Protein AF-A0A0N4W701-F1 (afdb_monomer_lite)

Foldseek 3Di:
DVVVVVVVVVVVVVCVVVVLLVVLVVVLVVLVVVLVVLVVVPDDDPPVSVVVNLVSLVVNLVSCLVNVVLLSSLVSCLVSLDPCSLVSCVVPVPVVSCLLVLVSVCVSPLVSSLVVCVVCCVSQPLVSVCVNCVVPLVSNLVSCVVCVVVVHDLVCLLVNLLSCLVPNVPVNVVSLVPDDSYDLVSSLVSCVVVVVLVSNLSSCVVVVVNLVNLVSCCVPPVCVVVSVVSCVVVVDVVSVVSNLVSVLVPLAVLLVVLQVCLPPNDVCVNVVPRDPPDDRPCVVVSVVNSVVSVVVVVVVVVVVVVVVVVVVVVVVVVVVVVVVVDDPPQPQPPPPRDTPDPPDDD

Organism: Haemonchus placei (NCBI:txid6290)

Structure (mmCIF, N/CA/C/O backbone):
data_AF-A0A0N4W701-F1
#
_entry.id   AF-A0A0N4W701-F1
#
loop_
_atom_site.group_PDB
_atom_site.id
_atom_site.type_symbol
_atom_site.label_atom_id
_atom_site.label_alt_id
_atom_site.label_comp_id
_atom_site.label_asym_id
_atom_site.label_entity_id
_atom_site.label_seq_id
_atom_site.pdbx_PDB_ins_code
_atom_site.Cartn_x
_atom_site.Cartn_y
_atom_site.Cartn_z
_atom_site.occupancy
_atom_site.B_iso_or_equiv
_atom_site.auth_seq_id
_atom_site.auth_comp_id
_atom_site.auth_asym_id
_atom_site.auth_atom_id
_atom_site.pdbx_PDB_model_num
ATOM 1 N N . LEU A 1 1 ? 8.715 -5.138 72.854 1.00 41.31 1 LEU A N 1
ATOM 2 C CA . LEU A 1 1 ? 8.270 -3.801 72.381 1.00 41.31 1 LEU A CA 1
ATOM 3 C C . LEU A 1 1 ? 7.947 -3.720 70.878 1.00 41.31 1 LEU A C 1
ATOM 5 O O . LEU A 1 1 ? 7.233 -2.803 70.500 1.00 41.31 1 LEU A O 1
ATOM 9 N N . LEU A 1 2 ? 8.367 -4.674 70.030 1.00 32.41 2 LEU A N 1
ATOM 10 C CA . LEU A 1 2 ? 8.010 -4.694 68.595 1.00 32.41 2 LEU A CA 1
ATOM 11 C C . LEU A 1 2 ? 6.731 -5.490 68.252 1.00 32.41 2 LEU A C 1
ATOM 13 O O . LEU A 1 2 ? 6.060 -5.150 67.288 1.00 32.41 2 LEU A O 1
ATOM 17 N N . VAL A 1 3 ? 6.318 -6.466 69.070 1.00 31.95 3 VAL A N 1
ATOM 18 C CA . VAL A 1 3 ? 5.113 -7.288 68.801 1.00 31.95 3 VAL A CA 1
ATOM 19 C C . VAL A 1 3 ? 3.802 -6.558 69.150 1.00 31.95 3 VAL A C 1
ATOM 21 O O . VAL A 1 3 ? 2.799 -6.715 68.463 1.00 31.95 3 VAL A O 1
ATOM 24 N N . ALA A 1 4 ? 3.816 -5.669 70.148 1.00 35.44 4 ALA A N 1
ATOM 25 C CA . ALA A 1 4 ? 2.628 -4.917 70.571 1.00 35.44 4 ALA A CA 1
ATOM 26 C C . ALA A 1 4 ? 2.272 -3.732 69.652 1.00 35.44 4 ALA A C 1
ATOM 28 O O . ALA A 1 4 ? 1.148 -3.247 69.695 1.00 35.44 4 ALA A O 1
ATOM 29 N N . ARG A 1 5 ? 3.202 -3.263 68.805 1.00 35.00 5 ARG A N 1
ATOM 30 C CA . ARG A 1 5 ? 2.902 -2.212 67.819 1.00 35.00 5 ARG A CA 1
ATOM 31 C C . ARG A 1 5 ? 2.242 -2.767 66.562 1.00 35.00 5 ARG A C 1
ATOM 33 O O . ARG A 1 5 ? 1.443 -2.060 65.969 1.00 35.00 5 ARG A O 1
ATOM 40 N N . VAL A 1 6 ? 2.504 -4.020 66.183 1.00 40.28 6 VAL A N 1
ATOM 41 C CA . VAL A 1 6 ? 1.904 -4.620 64.979 1.00 40.28 6 VAL A CA 1
ATOM 42 C C . VAL A 1 6 ? 0.401 -4.870 65.181 1.00 40.28 6 VAL A C 1
ATOM 44 O O . VAL A 1 6 ? -0.384 -4.526 64.307 1.00 40.28 6 VAL A O 1
ATOM 47 N N . GLY A 1 7 ? -0.042 -5.329 66.357 1.00 37.22 7 GLY A N 1
ATOM 48 C CA . GLY A 1 7 ? -1.470 -5.578 66.631 1.00 37.22 7 GLY A CA 1
ATOM 49 C C . GLY A 1 7 ? -2.377 -4.337 66.547 1.00 37.22 7 GLY A C 1
ATOM 50 O O . GLY A 1 7 ? -3.502 -4.424 66.058 1.00 37.22 7 GLY A O 1
ATOM 51 N N . SER A 1 8 ? -1.884 -3.161 66.946 1.00 41.38 8 SER A N 1
ATOM 52 C CA . SER A 1 8 ? -2.662 -1.911 66.927 1.00 41.38 8 SER A CA 1
ATOM 53 C C . SER A 1 8 ? -2.868 -1.357 65.514 1.00 41.38 8 SER A C 1
ATOM 55 O O . SER A 1 8 ? -3.930 -0.811 65.217 1.00 41.38 8 SER A O 1
ATOM 57 N N . TYR A 1 9 ? -1.887 -1.533 64.621 1.00 42.16 9 TYR A N 1
ATOM 58 C CA . TYR A 1 9 ? -2.035 -1.159 63.211 1.00 42.16 9 TYR A CA 1
ATOM 59 C C . TYR A 1 9 ? -2.996 -2.095 62.475 1.00 42.16 9 TYR A C 1
ATOM 61 O O . TYR A 1 9 ? -3.790 -1.624 61.668 1.00 42.16 9 TYR A O 1
ATOM 69 N N . TRP A 1 10 ? -2.990 -3.391 62.798 1.00 39.38 10 TRP A N 1
ATOM 70 C CA . TRP A 1 10 ? -3.919 -4.355 62.203 1.00 39.38 10 TRP A CA 1
ATOM 71 C C . TRP A 1 10 ? -5.364 -4.126 62.656 1.00 39.38 10 TRP A C 1
ATOM 73 O O . TRP A 1 10 ? -6.263 -4.201 61.827 1.00 39.38 10 TRP A O 1
ATOM 83 N N . CYS A 1 11 ? -5.592 -3.762 63.922 1.00 40.59 11 CYS A N 1
ATOM 84 C CA . CYS A 1 11 ? -6.931 -3.445 64.431 1.00 40.59 11 CYS A CA 1
ATOM 85 C C . CYS A 1 11 ? -7.472 -2.123 63.854 1.00 40.59 11 CYS A C 1
ATOM 87 O O . CYS A 1 11 ? -8.635 -2.041 63.469 1.00 40.59 11 CYS A O 1
ATOM 89 N N . SER A 1 12 ? -6.614 -1.107 63.705 1.00 41.78 12 SER A N 1
ATOM 90 C CA . SER A 1 12 ? -6.994 0.165 63.077 1.00 41.78 12 SER A CA 1
ATOM 91 C C . SER A 1 12 ? -7.267 0.008 61.574 1.00 41.78 12 SER A C 1
ATOM 93 O O . SER A 1 12 ? -8.259 0.533 61.078 1.00 41.78 12 SER A O 1
ATOM 95 N N . LEU A 1 13 ? -6.475 -0.797 60.847 1.00 45.22 13 LEU A N 1
ATOM 96 C CA . LEU A 1 13 ? -6.785 -1.143 59.452 1.00 45.22 13 LEU A CA 1
ATOM 97 C C . LEU A 1 13 ? -8.083 -1.945 59.332 1.00 45.22 13 LEU A C 1
ATOM 99 O O . LEU A 1 13 ? -8.870 -1.663 58.434 1.00 45.22 13 LEU A O 1
ATOM 103 N N . TYR A 1 14 ? -8.331 -2.911 60.222 1.00 41.72 14 TYR A N 1
ATOM 104 C CA . TYR A 1 14 ? -9.563 -3.700 60.194 1.00 41.72 14 TYR A CA 1
ATOM 105 C C . TYR A 1 14 ? -10.788 -2.828 60.438 1.00 41.72 14 TYR A C 1
ATOM 107 O O . TYR A 1 14 ? -11.744 -2.932 59.684 1.00 41.72 14 TYR A O 1
ATOM 115 N N . VAL A 1 15 ? -10.750 -1.928 61.424 1.00 45.66 15 VAL A N 1
ATOM 116 C CA . VAL A 1 15 ? -11.851 -0.997 61.707 1.00 45.66 15 VAL A CA 1
ATOM 117 C C . VAL A 1 15 ? -12.042 -0.011 60.558 1.00 45.66 15 VAL A C 1
ATOM 119 O O . VAL A 1 15 ? -13.171 0.198 60.139 1.00 45.66 15 VAL A O 1
ATOM 122 N N . VAL A 1 16 ? -10.975 0.544 59.981 1.00 48.50 16 VAL A N 1
ATOM 123 C CA . VAL A 1 16 ? -11.087 1.460 58.832 1.00 48.50 16 VAL A CA 1
ATOM 124 C C . VAL A 1 16 ? -11.626 0.745 57.588 1.00 48.50 16 VAL A C 1
ATOM 126 O O . VAL A 1 16 ? -12.421 1.329 56.855 1.00 48.50 16 VAL A O 1
ATOM 129 N N . LEU A 1 17 ? -11.252 -0.516 57.351 1.00 46.22 17 LEU A N 1
ATOM 130 C CA . LEU A 1 17 ? -11.778 -1.326 56.248 1.00 46.22 17 LEU A CA 1
ATOM 131 C C . LEU A 1 17 ? -13.238 -1.734 56.492 1.00 46.22 17 LEU A C 1
ATOM 133 O O . LEU A 1 17 ? -14.068 -1.543 55.608 1.00 46.22 17 LEU A O 1
ATOM 137 N N . TYR A 1 18 ? -13.583 -2.217 57.689 1.00 44.25 18 TYR A N 1
ATOM 138 C CA . TYR A 1 18 ? -14.958 -2.592 58.043 1.00 44.25 18 TYR A CA 1
ATOM 139 C C . TYR A 1 18 ? -15.901 -1.390 58.009 1.00 44.25 18 TYR A C 1
ATOM 141 O O . TYR A 1 18 ? -17.008 -1.479 57.481 1.00 44.25 18 TYR A O 1
ATOM 149 N N . HIS A 1 19 ? -15.456 -0.251 58.542 1.00 47.16 19 HIS A N 1
ATOM 150 C CA . HIS A 1 19 ? -16.264 0.957 58.597 1.00 47.16 19 HIS A CA 1
ATOM 151 C C . HIS A 1 19 ? -16.450 1.564 57.204 1.00 47.16 19 HIS A C 1
ATOM 153 O O . HIS A 1 19 ? -17.562 1.987 56.917 1.00 47.16 19 HIS A O 1
ATOM 159 N N . ASN A 1 20 ? -15.432 1.539 56.327 1.00 49.44 20 ASN A N 1
ATOM 160 C CA . ASN A 1 20 ? -15.556 1.984 54.929 1.00 49.44 20 ASN A CA 1
ATOM 161 C C . ASN A 1 20 ? -16.468 1.088 54.079 1.00 49.44 20 ASN A C 1
ATOM 163 O O . ASN A 1 20 ? -17.198 1.596 53.233 1.00 49.44 20 ASN A O 1
ATOM 167 N N . VAL A 1 21 ? -16.441 -0.231 54.289 1.00 52.25 21 VAL A N 1
ATOM 168 C CA . VAL A 1 21 ? -17.315 -1.167 53.559 1.00 52.25 21 VAL A CA 1
ATOM 169 C C . VAL A 1 21 ? -18.774 -1.007 54.000 1.00 52.25 21 VAL A C 1
ATOM 171 O O . VAL A 1 21 ? -19.677 -1.008 53.168 1.00 52.25 21 VAL A O 1
ATOM 174 N N . HIS A 1 22 ? -19.028 -0.798 55.296 1.00 55.38 22 HIS A N 1
ATOM 175 C CA . HIS A 1 22 ? -20.390 -0.576 55.790 1.00 55.38 22 HIS A CA 1
ATOM 176 C C . HIS A 1 22 ? -20.947 0.813 55.443 1.00 55.38 22 HIS A C 1
ATOM 178 O O . HIS A 1 22 ? -22.138 0.932 55.147 1.00 55.38 22 HIS A O 1
ATOM 184 N N . THR A 1 23 ? -20.119 1.864 55.463 1.00 60.66 23 THR A N 1
ATOM 185 C CA . THR A 1 23 ? -20.552 3.217 55.074 1.00 60.66 23 THR A CA 1
ATOM 186 C C . THR A 1 23 ? -20.760 3.334 53.570 1.00 60.66 23 THR A C 1
ATOM 188 O O . THR A 1 23 ? -21.740 3.954 53.160 1.00 60.66 23 THR A O 1
ATOM 191 N N . GLY A 1 24 ? -19.905 2.701 52.758 1.00 59.78 24 GLY A N 1
ATOM 192 C CA . GLY A 1 24 ? -20.087 2.591 51.309 1.00 59.78 24 GLY A CA 1
ATOM 193 C C . GLY A 1 24 ? -21.424 1.942 50.953 1.00 59.78 24 GLY A C 1
ATOM 194 O O . GLY A 1 24 ? -22.210 2.525 50.203 1.00 59.78 24 GLY A O 1
ATOM 195 N N . GLY A 1 25 ? -21.743 0.809 51.588 1.00 62.94 25 GLY A N 1
ATOM 196 C CA . GLY A 1 25 ? -22.969 0.066 51.302 1.00 62.94 25 GLY A CA 1
ATOM 197 C C . GLY A 1 25 ? -24.223 0.835 51.715 1.00 62.94 25 GLY A C 1
ATOM 198 O O . GLY A 1 25 ? -25.232 0.817 51.009 1.0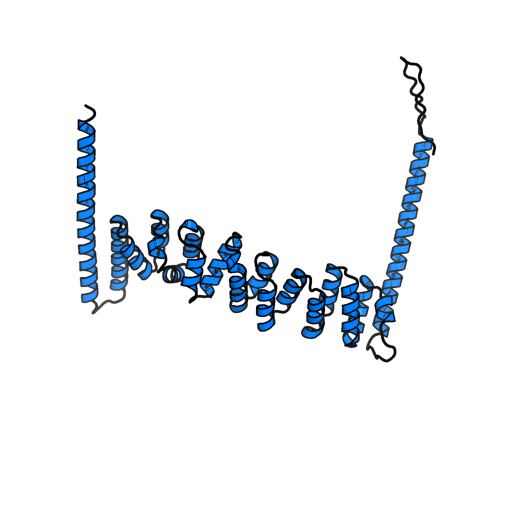0 62.94 25 GLY A O 1
ATOM 199 N N . TRP A 1 26 ? -24.147 1.574 52.825 1.00 64.44 26 TRP A N 1
ATOM 200 C CA . TRP A 1 26 ? -25.221 2.455 53.283 1.00 64.44 26 TRP A CA 1
ATOM 201 C C . TRP A 1 26 ? -25.437 3.656 52.346 1.00 64.44 26 TRP A C 1
ATOM 203 O O . TRP A 1 26 ? -26.576 3.959 51.994 1.00 64.44 26 TRP A O 1
ATOM 213 N N . LEU A 1 27 ? -24.358 4.298 51.882 1.00 64.25 27 LEU A N 1
ATOM 214 C CA . LEU A 1 27 ? -24.410 5.397 50.908 1.00 64.25 27 LEU A CA 1
ATOM 215 C C . LEU A 1 27 ? -24.969 4.942 49.553 1.00 64.25 27 LEU A C 1
ATOM 217 O O . LEU A 1 27 ? -25.785 5.648 48.963 1.00 64.25 27 LEU A O 1
ATOM 221 N N . ILE A 1 28 ? -24.598 3.749 49.086 1.00 67.12 28 ILE A N 1
ATOM 222 C CA . ILE A 1 28 ? -25.166 3.145 47.872 1.00 67.12 28 ILE A CA 1
ATOM 223 C C . ILE A 1 28 ? -26.668 2.911 48.037 1.00 67.12 28 ILE A C 1
ATOM 225 O O . ILE A 1 28 ? -27.443 3.282 47.157 1.00 67.12 28 ILE A O 1
ATOM 229 N N . GLY A 1 29 ? -27.097 2.360 49.178 1.00 63.94 29 GLY A N 1
ATOM 230 C CA . GLY A 1 29 ? -28.516 2.174 49.486 1.00 63.94 29 GLY A CA 1
ATOM 231 C C . GLY A 1 29 ? -29.297 3.491 49.529 1.00 63.94 29 GLY A C 1
ATOM 232 O O . GLY A 1 29 ? -30.415 3.562 49.018 1.00 63.94 29 GLY A O 1
ATOM 233 N N . LEU A 1 30 ? -28.696 4.553 50.075 1.00 66.94 30 LEU A N 1
ATOM 234 C CA . LEU A 1 30 ? -29.290 5.890 50.119 1.00 66.94 30 LEU A CA 1
ATOM 235 C C . LEU A 1 30 ? -29.461 6.486 48.713 1.00 66.94 30 LEU A C 1
ATOM 237 O O . LEU A 1 30 ? -30.514 7.045 48.406 1.00 66.94 30 LEU A O 1
ATOM 241 N N . ILE A 1 31 ? -28.450 6.350 47.849 1.00 67.62 31 ILE A N 1
ATOM 242 C CA . ILE A 1 31 ? -28.504 6.866 46.474 1.00 67.62 31 ILE A CA 1
ATOM 243 C C . ILE A 1 31 ? -29.484 6.059 45.619 1.00 67.62 31 ILE A C 1
ATOM 245 O O . ILE A 1 31 ? -30.273 6.661 44.899 1.00 67.62 31 ILE A O 1
ATOM 249 N N . LEU A 1 32 ? -29.509 4.728 45.734 1.00 67.62 32 LEU A N 1
ATOM 250 C CA . LEU A 1 32 ? -30.484 3.885 45.030 1.00 67.62 32 LEU A CA 1
ATOM 251 C C . LEU A 1 32 ? -31.923 4.227 45.425 1.00 67.62 32 LEU A C 1
ATOM 253 O O . LEU A 1 32 ? -32.785 4.356 44.559 1.00 67.62 32 LEU A O 1
ATOM 257 N N . ARG A 1 33 ? -32.172 4.447 46.720 1.00 65.00 33 ARG A N 1
ATOM 258 C CA . ARG A 1 33 ? -33.482 4.880 47.214 1.00 65.00 33 ARG A CA 1
ATOM 259 C C . ARG A 1 33 ? -33.876 6.241 46.646 1.00 65.00 33 ARG A C 1
ATOM 261 O O . ARG A 1 33 ? -35.009 6.413 46.213 1.00 65.00 33 ARG A O 1
ATOM 268 N N . ARG A 1 34 ? -32.927 7.177 46.572 1.00 63.97 34 ARG A N 1
ATOM 269 C CA . ARG A 1 34 ? -33.161 8.510 46.008 1.00 63.97 34 ARG A CA 1
ATOM 270 C C . ARG A 1 34 ? -33.403 8.480 44.497 1.00 63.97 34 ARG A C 1
ATOM 272 O O . ARG A 1 34 ? -34.242 9.225 44.014 1.00 63.97 34 ARG A O 1
ATOM 279 N N . ILE A 1 35 ? -32.735 7.590 43.764 1.00 67.56 35 ILE A N 1
ATOM 280 C CA . ILE A 1 35 ? -33.012 7.330 42.341 1.00 67.56 35 ILE A CA 1
ATOM 281 C C . ILE A 1 35 ? -34.436 6.779 42.170 1.00 67.56 35 ILE A C 1
ATOM 283 O O . ILE A 1 35 ? -35.186 7.254 41.322 1.00 67.56 35 ILE A O 1
ATOM 287 N N . GLN A 1 36 ? -34.844 5.828 43.014 1.00 65.75 36 GLN A N 1
ATOM 288 C CA . GLN A 1 36 ? -36.177 5.222 42.968 1.00 65.75 36 GLN A CA 1
ATOM 289 C C . GLN A 1 36 ? -37.292 6.222 43.327 1.00 65.75 36 GLN A C 1
ATOM 291 O O . GLN A 1 36 ? -38.353 6.208 42.705 1.00 65.75 36 GLN A O 1
ATOM 296 N N . GLU A 1 37 ? -37.028 7.133 44.267 1.00 63.53 37 GLU A N 1
ATOM 297 C CA . GLU A 1 37 ? -37.915 8.251 44.611 1.00 63.53 37 GLU A CA 1
ATOM 298 C C . GLU A 1 37 ? -38.049 9.252 43.448 1.00 63.53 37 GLU A C 1
ATOM 300 O O . GLU A 1 37 ? -39.169 9.632 43.098 1.00 63.53 37 GLU A O 1
ATOM 305 N N . VAL A 1 38 ? -36.944 9.609 42.783 1.00 61.19 38 VAL A N 1
ATOM 306 C CA . VAL A 1 38 ? -36.952 10.503 41.609 1.00 61.19 38 VAL A CA 1
ATOM 307 C C . VAL A 1 38 ? -37.750 9.893 40.449 1.00 61.19 38 VAL A C 1
ATOM 309 O O . VAL A 1 38 ? -38.629 10.566 39.910 1.00 61.19 38 VAL A O 1
ATOM 312 N N . LEU A 1 39 ? -37.551 8.603 40.147 1.00 60.19 39 LEU A N 1
ATOM 313 C CA . LEU A 1 39 ? -38.321 7.855 39.139 1.00 60.19 39 LEU A CA 1
ATOM 314 C C . LEU A 1 39 ? -39.830 7.853 39.432 1.00 60.19 39 LEU A C 1
ATOM 316 O O . LEU A 1 39 ? -40.634 7.988 38.510 1.00 60.19 39 LEU A O 1
ATOM 320 N N . SER A 1 40 ? -40.224 7.754 40.706 1.00 58.34 40 SER A N 1
ATOM 321 C CA . SER A 1 40 ? -41.633 7.781 41.128 1.00 58.34 40 SER A CA 1
ATOM 322 C C . SER A 1 40 ? -42.280 9.176 41.142 1.00 58.34 40 SER A C 1
ATOM 324 O O . SER A 1 40 ? -43.503 9.276 41.194 1.00 58.34 40 SER A O 1
ATOM 326 N N . SER A 1 41 ? -41.485 10.249 41.069 1.00 54.25 41 SER A N 1
ATOM 327 C CA . SER A 1 41 ? -41.944 11.650 41.136 1.00 54.25 41 SER A CA 1
ATOM 328 C C . SER A 1 41 ? -42.055 12.352 39.770 1.00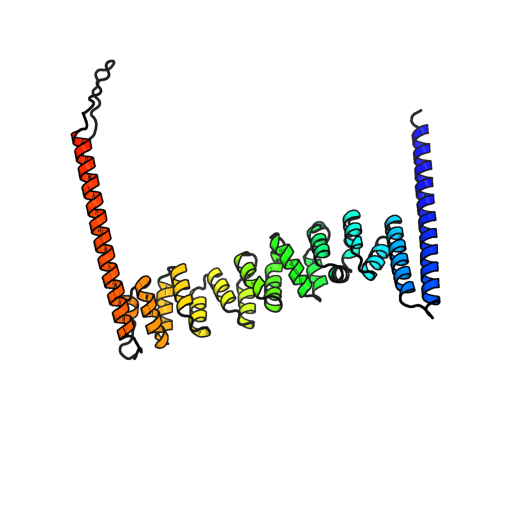 54.25 41 SER A C 1
ATOM 330 O O . SER A 1 41 ? -42.295 13.558 39.702 1.00 54.25 41 SER A O 1
ATOM 332 N N . SER A 1 42 ? -41.889 11.595 38.681 1.00 48.25 42 SER A N 1
ATOM 333 C CA . SER A 1 42 ? -41.821 12.026 37.277 1.00 48.25 42 SER A CA 1
ATOM 334 C C . SER A 1 42 ? -43.157 12.522 36.696 1.00 48.25 42 SER A C 1
ATOM 336 O O . SER A 1 42 ? -43.613 12.055 35.656 1.00 48.25 42 SER A O 1
ATOM 338 N N . SER A 1 43 ? -43.810 13.485 37.355 1.00 47.72 43 SER A N 1
ATOM 339 C CA . SER A 1 43 ? -45.025 14.110 36.823 1.00 47.72 43 SER A CA 1
ATOM 340 C C . SER A 1 43 ? -44.870 15.560 36.370 1.00 47.72 43 SER A C 1
ATOM 342 O O . SER A 1 43 ? -45.613 15.934 35.471 1.00 47.72 43 SER A O 1
ATOM 344 N N . GLN A 1 44 ? -43.965 16.397 36.905 1.00 46.88 44 GLN A N 1
ATOM 345 C CA . GLN A 1 44 ? -43.897 17.818 36.495 1.00 46.88 44 GLN A CA 1
ATOM 346 C C . GLN A 1 44 ? -42.527 18.491 36.763 1.00 46.88 44 GLN A C 1
ATOM 348 O O . GLN A 1 44 ? -42.417 19.224 37.737 1.00 46.88 44 GLN A O 1
ATOM 353 N N . SER A 1 45 ? -41.499 18.275 35.918 1.00 48.22 45 SER A N 1
ATOM 354 C CA . SER A 1 45 ? -40.401 19.238 35.597 1.00 48.22 45 SER A CA 1
ATOM 355 C C . SER A 1 45 ? -39.222 18.548 34.874 1.00 48.22 45 SER A C 1
ATOM 357 O O . SER A 1 45 ? -38.140 18.358 35.438 1.00 48.22 45 SER A O 1
ATOM 359 N N . ASP A 1 46 ? -39.415 18.160 33.614 1.00 55.22 46 ASP A N 1
ATOM 360 C CA . ASP A 1 46 ? -38.610 17.118 32.945 1.00 55.22 46 ASP A CA 1
ATOM 361 C C . ASP A 1 46 ? -37.126 17.436 32.663 1.00 55.22 46 ASP A C 1
ATOM 363 O O . ASP A 1 46 ? -36.338 16.522 32.438 1.00 55.22 46 ASP A O 1
ATOM 367 N N . VAL A 1 47 ? -36.677 18.697 32.699 1.00 53.38 47 VAL A N 1
ATOM 368 C CA . VAL A 1 47 ? -35.297 19.043 32.271 1.00 53.38 47 VAL A CA 1
ATOM 369 C C . VAL A 1 47 ? -34.299 19.155 33.435 1.00 53.38 47 VAL A C 1
ATOM 371 O O . VAL A 1 47 ? -33.113 18.858 33.273 1.00 53.38 47 VAL A O 1
ATOM 374 N N . LEU A 1 48 ? -34.750 19.580 34.619 1.00 51.72 48 LEU A N 1
ATOM 375 C CA . LEU A 1 48 ? -33.900 19.693 35.816 1.00 51.72 48 LEU A CA 1
ATOM 376 C C . LEU A 1 48 ? -33.711 18.333 36.498 1.00 51.72 48 LEU A C 1
ATOM 378 O O . LEU A 1 48 ? -32.591 18.003 36.886 1.00 51.72 48 LEU A O 1
ATOM 382 N N . SER A 1 49 ? -34.769 17.518 36.531 1.00 60.81 49 SER A N 1
ATOM 383 C CA . SER A 1 49 ? -34.754 16.172 37.111 1.00 60.81 49 SER A CA 1
ATOM 384 C C . SER A 1 49 ? -33.753 15.246 36.408 1.00 60.81 49 SER A C 1
ATOM 386 O O . SER A 1 49 ? -32.968 14.574 37.072 1.00 60.81 49 SER A O 1
ATOM 388 N N . HIS A 1 50 ? -33.659 15.304 35.074 1.00 61.03 50 HIS A N 1
ATOM 389 C CA . HIS A 1 50 ? -32.743 14.442 34.323 1.00 61.03 50 HIS A CA 1
ATOM 390 C C . HIS A 1 50 ? -31.257 14.756 34.586 1.00 61.03 50 HIS A C 1
ATOM 392 O O . HIS A 1 50 ? -30.413 13.864 34.640 1.00 61.03 50 HIS A O 1
ATOM 398 N N . LYS A 1 51 ? -30.903 16.028 34.829 1.00 67.81 51 LYS A N 1
ATOM 399 C CA . LYS A 1 51 ? -29.529 16.400 35.224 1.00 67.81 51 LYS A CA 1
ATOM 400 C C . LYS A 1 51 ? -29.181 15.931 36.635 1.00 67.81 51 LYS A C 1
ATOM 402 O O . LYS A 1 51 ? -28.020 15.623 36.905 1.00 67.81 51 LYS A O 1
ATOM 407 N N . GLU A 1 52 ? -30.151 15.913 37.539 1.00 69.94 52 GLU A N 1
ATOM 408 C CA . GLU A 1 52 ? -29.973 15.409 38.902 1.00 69.94 52 GLU A CA 1
ATOM 409 C C . GLU A 1 52 ? -29.854 13.887 38.916 1.00 69.94 52 GLU A C 1
ATOM 411 O O . GLU A 1 52 ? -28.960 13.353 39.568 1.00 69.94 52 GLU A O 1
ATOM 416 N N . GLU A 1 53 ? -30.668 13.205 38.116 1.00 71.75 53 GLU A N 1
ATOM 417 C CA . GLU A 1 53 ? -30.595 11.767 37.872 1.00 71.75 53 GLU A CA 1
ATOM 418 C C . GLU A 1 53 ? -29.213 11.360 37.334 1.00 71.75 53 GLU A C 1
ATOM 420 O O . GLU A 1 53 ? -28.548 10.507 37.923 1.00 71.75 53 GLU A O 1
ATOM 425 N N . LEU A 1 54 ? -28.706 12.050 36.304 1.00 75.75 54 LEU A N 1
ATOM 426 C CA . LEU A 1 54 ? -27.355 11.827 35.776 1.00 75.75 54 LEU A CA 1
ATOM 427 C C . LEU A 1 54 ? -26.279 11.990 36.862 1.00 75.75 54 LEU A C 1
ATOM 429 O O . LEU A 1 54 ? -25.375 11.160 36.965 1.00 75.75 54 LEU A O 1
ATOM 433 N N . ARG A 1 55 ? -26.372 13.025 37.709 1.00 76.81 55 ARG A N 1
ATOM 434 C CA . ARG A 1 55 ? -25.421 13.250 38.818 1.00 76.81 55 ARG A CA 1
ATOM 435 C C . ARG A 1 55 ? -25.497 12.162 39.888 1.00 76.81 55 ARG A C 1
ATOM 437 O O . ARG A 1 55 ? -24.463 11.785 40.437 1.00 76.81 55 ARG A O 1
ATOM 444 N N . LEU A 1 56 ? -26.694 11.660 40.186 1.00 77.50 56 LEU A N 1
ATOM 445 C CA . LEU A 1 56 ? -26.890 10.563 41.134 1.00 77.50 56 LEU A CA 1
ATOM 446 C C . LEU A 1 56 ? -26.276 9.266 40.604 1.00 77.50 56 LEU A C 1
ATOM 448 O O . LEU A 1 56 ? -25.575 8.586 41.352 1.00 77.50 56 LEU A O 1
ATOM 452 N N . TYR A 1 57 ? -26.448 8.964 39.316 1.00 78.19 57 TYR A N 1
ATOM 453 C CA . TYR A 1 57 ? -25.802 7.811 38.689 1.00 78.19 57 TYR A CA 1
ATOM 454 C C . TYR A 1 57 ? -24.273 7.943 38.638 1.00 78.19 57 TYR A C 1
ATOM 456 O O . TYR A 1 57 ? -23.582 6.965 38.917 1.00 78.19 57 TYR A O 1
ATOM 464 N N . HIS A 1 58 ? -23.728 9.141 38.396 1.00 78.56 58 HIS A N 1
ATOM 465 C CA . HIS A 1 58 ? -22.284 9.389 38.512 1.00 78.56 58 HIS A CA 1
ATOM 466 C C . HIS A 1 58 ? -21.770 9.133 39.934 1.00 78.56 58 HIS A C 1
ATOM 468 O O . HIS A 1 58 ? -20.772 8.437 40.125 1.00 78.56 58 HIS A O 1
ATOM 474 N N . ALA A 1 59 ? -22.448 9.684 40.947 1.00 78.00 59 ALA A N 1
ATOM 475 C CA . ALA A 1 59 ? -22.073 9.496 42.346 1.00 78.00 59 ALA A CA 1
ATOM 476 C C . ALA A 1 59 ? -22.141 8.015 42.750 1.00 78.00 59 ALA A C 1
ATOM 478 O O . ALA A 1 59 ? -21.237 7.509 43.415 1.00 78.00 59 ALA A O 1
ATOM 479 N N . LEU A 1 60 ? -23.171 7.302 42.288 1.00 79.31 60 LEU A N 1
ATOM 480 C CA . LEU A 1 60 ? -23.325 5.867 42.492 1.00 79.31 60 LEU A CA 1
ATOM 481 C C . LEU A 1 60 ? -22.186 5.073 41.838 1.00 79.31 60 LEU A C 1
ATOM 483 O O . LEU A 1 60 ? -21.612 4.187 42.470 1.00 79.31 60 LEU A O 1
ATOM 487 N N . ALA A 1 61 ? -21.822 5.409 40.601 1.00 78.19 61 ALA A N 1
ATOM 488 C CA . ALA A 1 61 ? -20.733 4.756 39.888 1.00 78.19 61 ALA A CA 1
ATOM 489 C C . ALA A 1 61 ? -19.380 4.974 40.592 1.00 78.19 61 ALA A C 1
ATOM 491 O O . ALA A 1 61 ? -18.637 4.014 40.799 1.00 78.19 61 ALA A O 1
ATOM 492 N N . HIS A 1 62 ? -19.099 6.190 41.075 1.00 78.62 62 HIS A N 1
ATOM 493 C CA . HIS A 1 62 ? -17.903 6.478 41.875 1.00 78.62 62 HIS A CA 1
ATOM 494 C C . HIS A 1 62 ? -17.844 5.669 43.176 1.00 78.62 62 HIS A C 1
ATOM 496 O O . HIS A 1 62 ? -16.778 5.171 43.546 1.00 78.62 62 HIS A O 1
ATOM 502 N N . LEU A 1 63 ? -18.979 5.505 43.861 1.00 77.81 63 LEU A N 1
ATOM 503 C CA . LEU A 1 63 ? -19.051 4.667 45.058 1.00 77.81 63 LEU A CA 1
ATOM 504 C C . LEU A 1 63 ? -18.827 3.189 44.731 1.00 77.81 63 LEU A C 1
ATOM 506 O O . LEU A 1 63 ? -18.082 2.525 45.448 1.00 77.81 63 LEU A O 1
ATOM 510 N N . TYR A 1 64 ? -19.387 2.679 43.631 1.00 80.19 64 TYR A N 1
ATOM 511 C CA . TYR A 1 64 ? -19.143 1.298 43.209 1.00 80.19 64 TYR A CA 1
ATOM 512 C C . TYR A 1 64 ? -17.675 1.028 42.861 1.00 80.19 64 TYR A C 1
ATOM 514 O O . TYR A 1 64 ? -17.163 -0.041 43.198 1.00 80.19 64 TYR A O 1
ATOM 522 N N . VAL A 1 65 ? -16.972 1.999 42.267 1.00 79.75 65 VAL A N 1
ATOM 523 C CA . VAL A 1 65 ? -15.515 1.912 42.057 1.00 79.75 65 VAL A CA 1
ATOM 524 C C . VAL A 1 65 ? -14.773 1.831 43.393 1.00 79.75 65 VAL A C 1
ATOM 526 O O . VAL A 1 65 ? -13.852 1.027 43.535 1.00 79.75 65 VAL A O 1
ATOM 529 N N . HIS A 1 66 ? -15.185 2.617 44.391 1.00 77.69 66 HIS A N 1
ATOM 530 C CA . HIS A 1 66 ? -14.572 2.591 45.721 1.00 77.69 66 HIS A CA 1
ATOM 531 C C . HIS A 1 66 ? -14.836 1.270 46.469 1.00 77.69 66 HIS A C 1
ATOM 533 O O . HIS A 1 66 ? -13.955 0.759 47.158 1.00 77.69 66 HIS A O 1
ATOM 539 N N . GLU A 1 67 ? -16.017 0.673 46.285 1.00 77.44 67 GLU A N 1
ATOM 540 C CA . GLU A 1 67 ? -16.386 -0.634 46.849 1.00 77.44 67 GLU A CA 1
ATOM 541 C C . GLU A 1 67 ? -15.801 -1.846 46.108 1.00 77.44 67 GLU A C 1
ATOM 543 O O . GLU A 1 67 ? -16.042 -2.981 46.518 1.00 77.44 67 GLU A O 1
ATOM 548 N N . ARG A 1 68 ? -15.040 -1.637 45.025 1.00 72.31 68 ARG A N 1
ATOM 549 C CA . ARG A 1 68 ? -14.539 -2.699 44.130 1.00 72.31 68 ARG A CA 1
ATOM 550 C C . ARG A 1 68 ? -15.637 -3.510 43.424 1.00 72.31 68 ARG A C 1
ATOM 552 O O . ARG A 1 68 ? -15.382 -4.615 42.951 1.00 72.31 68 ARG A O 1
ATOM 559 N N . LYS A 1 69 ? -16.853 -2.968 43.304 1.00 77.75 69 LYS A N 1
ATOM 560 C CA . LYS A 1 69 ? -17.949 -3.558 42.515 1.00 77.75 69 LYS A CA 1
ATOM 561 C C . LYS A 1 69 ? -17.881 -3.053 41.078 1.00 77.75 69 LYS A C 1
ATOM 563 O O . LYS A 1 69 ? -18.690 -2.236 40.639 1.00 77.75 69 LYS A O 1
ATOM 568 N N . PHE A 1 70 ? -16.870 -3.521 40.359 1.00 76.25 70 PHE A N 1
ATOM 569 C CA . PHE A 1 70 ? -16.515 -2.978 39.054 1.00 76.25 70 PHE A CA 1
ATOM 570 C C . PHE A 1 70 ? -17.538 -3.284 37.952 1.00 76.25 70 PHE A C 1
ATOM 572 O O . PHE A 1 70 ? -17.813 -2.400 37.148 1.00 76.25 70 PHE A O 1
ATOM 579 N N . ASP A 1 71 ? -18.178 -4.458 37.961 1.00 74.31 71 ASP A N 1
ATOM 580 C CA . ASP A 1 71 ? -19.220 -4.829 36.986 1.00 74.31 71 ASP A CA 1
ATOM 581 C C . ASP A 1 71 ? -20.367 -3.815 36.929 1.00 74.31 71 ASP A C 1
ATOM 583 O O . ASP A 1 71 ? -20.751 -3.316 35.871 1.00 74.31 71 ASP A O 1
ATOM 587 N N . SER A 1 72 ? -20.919 -3.498 38.101 1.00 77.62 72 SER A N 1
ATOM 588 C CA . SER A 1 72 ? -22.035 -2.564 38.235 1.00 77.62 72 SER A CA 1
ATOM 589 C C . SER A 1 72 ? -21.602 -1.138 37.916 1.00 77.62 72 SER A C 1
ATOM 591 O O . SER A 1 72 ? -22.357 -0.404 37.281 1.00 77.62 72 SER A O 1
ATOM 593 N N . ALA A 1 73 ? -20.384 -0.759 38.323 1.00 77.69 73 ALA A N 1
ATOM 594 C CA . ALA A 1 73 ? -19.821 0.544 37.999 1.00 77.69 73 ALA A CA 1
ATOM 595 C C . ALA A 1 73 ? -19.711 0.728 36.483 1.00 77.69 73 ALA A C 1
ATOM 597 O O . ALA A 1 73 ? -20.247 1.704 35.971 1.00 77.69 73 ALA A O 1
ATOM 598 N N . ILE A 1 74 ? -19.080 -0.218 35.774 1.00 76.75 74 ILE A N 1
ATOM 599 C CA . ILE A 1 74 ? -18.869 -0.157 34.321 1.00 76.75 74 ILE A CA 1
ATOM 600 C C . ILE A 1 74 ? -20.212 -0.108 33.592 1.00 76.75 74 ILE A C 1
ATOM 602 O O . ILE A 1 74 ? -20.389 0.760 32.750 1.00 76.75 74 ILE A O 1
ATOM 606 N N . LYS A 1 75 ? -21.199 -0.935 33.957 1.00 77.62 75 LYS A N 1
ATOM 607 C CA . LYS A 1 75 ? -22.535 -0.892 33.333 1.00 77.62 75 LYS A CA 1
ATOM 608 C C . LYS A 1 75 ? -23.206 0.476 33.445 1.00 77.62 75 LYS A C 1
ATOM 610 O O . LYS A 1 75 ? -23.738 0.975 32.459 1.00 77.62 75 LYS A O 1
ATOM 615 N N . ILE A 1 76 ? -23.171 1.095 34.627 1.00 76.69 76 ILE A N 1
ATOM 616 C CA . ILE A 1 76 ? -23.757 2.430 34.833 1.00 76.69 76 ILE A CA 1
ATOM 617 C C . ILE A 1 76 ? -23.016 3.459 33.985 1.00 76.69 76 ILE A C 1
ATOM 619 O O . ILE A 1 76 ? -23.624 4.236 33.262 1.00 76.69 76 ILE A O 1
ATOM 623 N N . TYR A 1 77 ? -21.696 3.421 34.042 1.00 78.38 77 TYR A N 1
ATOM 624 C CA . TYR A 1 77 ? -20.811 4.298 33.298 1.00 78.38 77 TYR A CA 1
ATOM 625 C C . TYR A 1 77 ? -20.973 4.190 31.772 1.00 78.38 77 TYR A C 1
ATOM 627 O O . TYR A 1 77 ? -20.964 5.205 31.075 1.00 78.38 77 TYR A O 1
ATOM 635 N N . THR A 1 78 ? -21.178 2.978 31.259 1.00 74.69 78 THR A N 1
ATOM 636 C CA . THR A 1 78 ? -21.461 2.713 29.847 1.00 74.69 78 THR A CA 1
ATOM 637 C C . THR A 1 78 ? -22.841 3.238 29.453 1.00 74.69 78 THR A C 1
ATOM 639 O O . THR A 1 78 ? -22.971 3.887 28.419 1.00 74.69 78 THR A O 1
ATOM 642 N N . ASN A 1 79 ? -23.854 3.060 30.308 1.00 77.38 79 ASN A N 1
ATOM 643 C CA . ASN A 1 79 ? -25.194 3.612 30.082 1.00 77.38 79 ASN A CA 1
ATOM 644 C C . ASN A 1 79 ? -25.212 5.148 30.084 1.00 77.38 79 ASN A C 1
ATOM 646 O O . ASN A 1 79 ? -25.981 5.754 29.342 1.00 77.38 79 ASN A O 1
ATOM 650 N N . LEU A 1 80 ? -24.372 5.776 30.911 1.00 74.00 80 LEU A N 1
ATOM 651 C CA . LEU A 1 80 ? -24.217 7.232 30.960 1.00 74.00 80 LEU A CA 1
ATOM 652 C C . LEU A 1 80 ? -23.394 7.787 29.790 1.00 74.00 80 LEU A C 1
ATOM 654 O O . LEU A 1 80 ? -23.457 8.983 29.511 1.00 74.00 80 LEU A O 1
ATOM 658 N N . GLY A 1 81 ? -22.624 6.940 29.105 1.00 67.75 81 GLY A N 1
ATOM 659 C CA . GLY A 1 81 ? -21.736 7.364 28.030 1.00 67.75 81 GLY A CA 1
ATOM 660 C C . GLY A 1 81 ? -20.538 8.187 28.509 1.00 67.75 81 GLY A C 1
ATOM 661 O O . GLY A 1 81 ? -20.013 9.014 27.760 1.00 67.75 81 GLY A O 1
ATOM 662 N N . ASP A 1 82 ? -20.109 8.004 29.757 1.00 75.44 82 ASP A N 1
ATOM 663 C CA . ASP A 1 82 ? -19.045 8.825 30.322 1.00 75.44 82 ASP A CA 1
ATOM 664 C C . ASP A 1 82 ? -17.665 8.473 29.769 1.00 75.44 82 ASP A C 1
ATOM 666 O O . ASP A 1 82 ? -17.374 7.357 29.360 1.00 75.44 82 ASP A O 1
ATOM 670 N N . GLN A 1 83 ? -16.742 9.432 29.788 1.00 76.12 83 GLN A N 1
ATOM 671 C CA . GLN A 1 83 ? -15.349 9.176 29.401 1.00 76.12 83 GLN A CA 1
ATOM 672 C C . GLN A 1 83 ? -14.478 8.689 30.569 1.00 76.12 83 GLN A C 1
ATOM 674 O O . GLN A 1 83 ? -13.319 8.320 30.365 1.00 76.12 83 GLN A O 1
ATOM 679 N N . GLN A 1 84 ? -15.004 8.715 31.795 1.00 71.31 84 GLN A N 1
ATOM 680 C CA . GLN A 1 84 ? -14.269 8.306 32.995 1.00 71.31 84 GLN A CA 1
ATOM 681 C C . GLN A 1 84 ? -14.094 6.788 33.095 1.00 71.31 84 GLN A C 1
ATOM 683 O O . GLN A 1 84 ? -13.153 6.327 33.735 1.00 71.31 84 GLN A O 1
ATOM 688 N N . VAL A 1 85 ? -14.936 6.022 32.399 1.00 76.75 85 VAL A N 1
ATOM 689 C CA . VAL A 1 85 ? -14.883 4.551 32.329 1.00 76.75 85 VAL A CA 1
ATOM 690 C C . VAL A 1 85 ? -13.511 4.084 31.876 1.00 76.75 85 VAL A C 1
ATOM 692 O O . VAL A 1 85 ? -12.933 3.197 32.488 1.00 76.75 85 VAL A O 1
ATOM 695 N N . PHE A 1 86 ? -12.945 4.761 30.873 1.00 74.94 86 PHE A N 1
ATOM 696 C CA . PHE A 1 86 ? -11.616 4.469 30.340 1.00 74.94 86 PHE A CA 1
ATOM 697 C C . PHE A 1 86 ? -10.527 4.581 31.418 1.00 74.94 86 PHE A C 1
ATOM 699 O O . PHE A 1 86 ? -9.712 3.680 31.559 1.00 74.94 86 PHE A O 1
ATOM 706 N N . ALA A 1 87 ? -10.573 5.629 32.249 1.00 77.88 87 ALA A N 1
ATOM 707 C CA . ALA A 1 87 ? -9.605 5.825 33.329 1.00 77.88 87 ALA A CA 1
ATOM 708 C C . ALA A 1 87 ? -9.753 4.785 34.454 1.00 77.88 87 ALA A C 1
ATOM 710 O O . ALA A 1 87 ? -8.766 4.404 35.084 1.00 77.88 87 ALA A O 1
ATOM 711 N N . VAL A 1 88 ? -10.981 4.326 34.719 1.00 75.38 88 VAL A N 1
ATOM 712 C CA . VAL A 1 88 ? -11.245 3.254 35.691 1.00 75.38 88 VAL A CA 1
ATOM 713 C C . VAL A 1 88 ? -10.737 1.914 35.156 1.00 75.38 88 VAL A C 1
ATOM 715 O O . VAL A 1 88 ? -10.083 1.180 35.895 1.00 75.38 88 VAL A O 1
ATOM 718 N N . ILE A 1 89 ? -10.983 1.616 33.878 1.00 76.38 89 ILE A N 1
ATOM 719 C CA . ILE A 1 89 ? -10.512 0.389 33.226 1.00 76.38 89 ILE A CA 1
ATOM 720 C C . ILE A 1 89 ? -8.980 0.335 33.234 1.00 76.38 89 ILE A C 1
ATOM 722 O O . ILE A 1 89 ? -8.431 -0.663 33.694 1.00 76.38 89 ILE A O 1
ATOM 726 N N . ASP A 1 90 ? -8.301 1.416 32.838 1.00 75.69 90 ASP A N 1
ATOM 727 C CA . ASP A 1 90 ? -6.832 1.493 32.841 1.00 75.69 90 ASP A CA 1
ATOM 728 C C . ASP A 1 90 ? -6.237 1.271 34.235 1.00 75.69 90 ASP A C 1
ATOM 730 O O . ASP A 1 90 ? -5.279 0.515 34.414 1.00 75.69 90 ASP A O 1
ATOM 734 N N . LYS A 1 91 ? -6.825 1.918 35.249 1.00 77.00 91 LYS A N 1
ATOM 735 C CA . LYS A 1 91 ? -6.308 1.891 36.621 1.00 77.00 91 LYS A CA 1
ATOM 736 C C . LYS A 1 91 ? -6.436 0.519 37.284 1.00 77.00 91 LYS A C 1
ATOM 738 O O . LYS A 1 91 ? -5.591 0.172 38.107 1.00 77.00 91 LYS A O 1
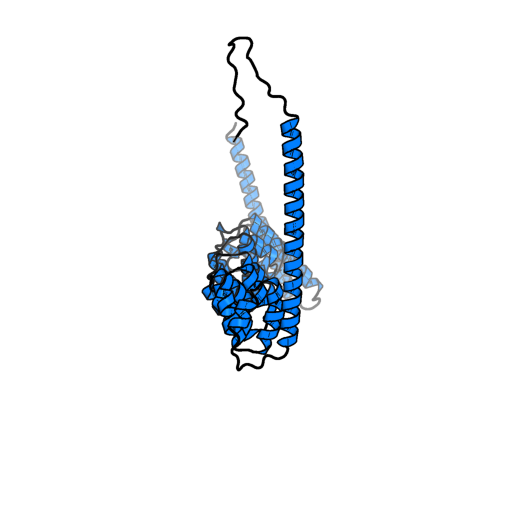ATOM 743 N N . TYR A 1 92 ? -7.501 -0.220 36.984 1.00 70.88 92 TYR A N 1
ATOM 744 C CA . TYR A 1 92 ? -7.814 -1.489 37.649 1.00 70.88 92 TYR A CA 1
ATOM 745 C C . TYR A 1 92 ? -7.670 -2.716 36.740 1.00 70.88 92 TYR A C 1
ATOM 747 O O . TYR A 1 92 ? -7.896 -3.824 37.216 1.00 70.88 92 TYR A O 1
ATOM 755 N N . GLN A 1 93 ? -7.275 -2.535 35.474 1.00 69.00 93 GLN A N 1
ATOM 756 C CA . GLN A 1 93 ? -7.026 -3.610 34.505 1.00 69.00 93 GLN A CA 1
ATOM 757 C C . GLN A 1 93 ? -8.237 -4.545 34.314 1.00 69.00 93 GLN A C 1
ATOM 759 O O . GLN A 1 93 ? -8.113 -5.762 34.214 1.00 69.00 93 GLN A O 1
ATOM 764 N N . LEU A 1 94 ? -9.446 -3.975 34.278 1.00 72.12 94 LEU A N 1
ATOM 765 C CA . LEU A 1 94 ? -10.726 -4.707 34.322 1.00 72.12 94 LEU A CA 1
ATOM 766 C C . LEU A 1 94 ? -11.165 -5.255 32.953 1.00 72.12 94 LEU A C 1
ATOM 768 O O . LEU A 1 94 ? -12.345 -5.216 32.602 1.00 72.12 94 LEU A O 1
ATOM 772 N N . PHE A 1 95 ? -10.220 -5.751 32.159 1.00 66.19 95 PHE A N 1
ATOM 773 C CA . PHE A 1 95 ? -10.456 -6.100 30.758 1.00 66.19 95 PHE A CA 1
ATOM 774 C C . PHE A 1 95 ? -11.361 -7.316 30.574 1.00 66.19 95 PHE A C 1
ATOM 776 O O . PHE A 1 95 ? -12.132 -7.345 29.618 1.00 66.19 95 PHE A O 1
ATOM 783 N N . ASP A 1 96 ? -11.350 -8.272 31.505 1.00 66.50 96 ASP A N 1
ATOM 784 C CA . ASP A 1 96 ? -12.222 -9.452 31.446 1.00 66.50 96 ASP A CA 1
ATOM 785 C C . ASP A 1 96 ? -13.710 -9.089 31.437 1.00 66.50 96 ASP A C 1
ATOM 787 O O . ASP A 1 96 ? -14.483 -9.663 30.674 1.00 66.50 96 ASP A O 1
ATOM 791 N N . HIS A 1 97 ? -14.089 -8.072 32.209 1.00 65.00 97 HIS A N 1
ATOM 792 C CA . HIS A 1 97 ? -15.468 -7.594 32.326 1.00 65.00 97 HIS A CA 1
ATOM 793 C C . HIS A 1 97 ? -15.888 -6.694 31.157 1.00 65.00 97 HIS A C 1
ATOM 795 O O . HIS A 1 97 ? -17.073 -6.504 30.894 1.00 65.00 97 HIS A O 1
ATOM 801 N N . VAL A 1 98 ? -14.912 -6.146 30.432 1.00 68.19 98 VAL A N 1
ATOM 802 C CA . VAL A 1 98 ? -15.132 -5.225 29.313 1.00 68.19 98 VAL A CA 1
ATOM 803 C C . VAL A 1 98 ? -15.291 -5.966 27.983 1.00 68.19 98 VAL A C 1
ATOM 805 O O . VAL A 1 98 ? -15.883 -5.410 27.058 1.00 68.19 98 VAL A O 1
ATOM 808 N N . LYS A 1 99 ? -14.840 -7.227 27.884 1.00 67.88 99 LYS A N 1
ATOM 809 C CA . LYS A 1 99 ? -14.868 -8.051 26.656 1.00 67.88 99 LYS A CA 1
ATOM 810 C C . LYS A 1 99 ? -16.232 -8.086 25.960 1.00 67.88 99 LYS A C 1
ATOM 812 O O . LYS A 1 99 ? -16.295 -8.031 24.735 1.00 67.88 99 LYS A O 1
ATOM 817 N N . GLU A 1 100 ? -17.317 -8.136 26.725 1.00 68.38 100 GLU A N 1
ATOM 818 C CA . GLU A 1 100 ? -18.681 -8.201 26.186 1.00 68.38 100 GLU A CA 1
ATOM 819 C C . GLU A 1 100 ? -19.252 -6.817 25.833 1.00 68.38 100 GLU A C 1
ATOM 821 O O . GLU A 1 100 ? -20.096 -6.701 24.946 1.00 68.38 100 GLU A O 1
ATOM 826 N N . GLN A 1 101 ? -18.750 -5.751 26.465 1.00 70.56 101 GLN A N 1
ATOM 827 C CA . GLN A 1 101 ? -19.254 -4.380 26.314 1.00 70.56 101 GLN A CA 1
ATOM 828 C C . GLN A 1 101 ? -18.410 -3.513 25.370 1.00 70.56 101 GLN A C 1
ATOM 830 O O . GLN A 1 101 ? -18.659 -2.314 25.239 1.00 70.56 101 GLN A O 1
ATOM 835 N N . ILE A 1 102 ? -17.435 -4.092 24.657 1.00 72.31 102 ILE A N 1
ATOM 836 C CA . ILE A 1 102 ? -16.553 -3.333 23.752 1.00 72.31 102 ILE A CA 1
ATOM 837 C C . ILE A 1 102 ? -17.361 -2.570 22.688 1.00 72.31 102 ILE A C 1
ATOM 839 O O . ILE A 1 102 ? -17.020 -1.440 22.341 1.00 72.31 102 ILE A O 1
ATOM 843 N N . SER A 1 103 ? -18.460 -3.153 22.195 1.00 72.19 103 SER A N 1
ATOM 844 C CA . SER A 1 103 ? -19.339 -2.485 21.222 1.00 72.19 103 SER A CA 1
ATOM 845 C C . SER A 1 103 ? -19.985 -1.217 21.784 1.00 72.19 103 SER A C 1
ATOM 847 O O . SER A 1 103 ? -20.128 -0.239 21.057 1.00 72.19 103 SER A O 1
ATOM 849 N N . GLU A 1 104 ? -20.344 -1.214 23.068 1.00 73.81 104 GLU A N 1
ATOM 850 C CA . GLU A 1 104 ? -20.943 -0.059 23.742 1.00 73.81 104 GLU A CA 1
ATOM 851 C C . GLU A 1 104 ? -19.881 1.012 24.028 1.00 73.81 104 GLU A C 1
ATOM 853 O O . GLU A 1 104 ? -20.087 2.183 23.720 1.00 73.81 104 GLU A O 1
ATOM 858 N N . LEU A 1 105 ? -18.691 0.617 24.496 1.00 74.19 105 LEU A N 1
ATOM 859 C CA . LEU A 1 105 ? -17.569 1.544 24.704 1.00 74.19 105 LEU A CA 1
ATOM 860 C C . LEU A 1 105 ? -17.123 2.233 23.409 1.00 74.19 105 LEU A C 1
ATOM 862 O O . LEU A 1 105 ? -16.787 3.420 23.409 1.00 74.19 105 LEU A O 1
ATOM 866 N N . MET A 1 106 ? -17.174 1.513 22.289 1.00 72.12 106 MET A N 1
ATOM 867 C CA . MET A 1 106 ? -16.875 2.066 20.971 1.00 72.12 106 MET A CA 1
ATOM 868 C C . MET A 1 106 ? -17.876 3.131 20.523 1.00 72.12 106 MET A C 1
ATOM 870 O O . MET A 1 106 ? -17.468 4.087 19.861 1.00 72.12 106 MET A O 1
ATOM 874 N N . LEU A 1 107 ? -19.156 2.998 20.894 1.00 72.75 107 LEU A N 1
ATOM 875 C CA . LEU A 1 107 ? -20.166 4.030 20.639 1.00 72.75 107 LEU A CA 1
ATOM 876 C C . LEU A 1 107 ? -19.889 5.300 21.452 1.00 72.75 107 LEU A C 1
ATOM 878 O O . LEU A 1 107 ? -20.160 6.397 20.971 1.00 72.75 107 LEU A O 1
ATOM 882 N N . ILE A 1 108 ? -19.316 5.158 22.649 1.00 75.12 108 ILE A N 1
ATOM 883 C CA . ILE A 1 108 ? -18.959 6.285 23.517 1.00 75.12 108 ILE A CA 1
ATOM 884 C C . ILE A 1 108 ? -17.726 7.012 22.981 1.00 75.12 108 ILE A C 1
ATOM 886 O O . ILE A 1 108 ? -17.737 8.228 22.781 1.00 75.12 108 ILE A O 1
ATOM 890 N N . ASN A 1 109 ? -16.625 6.285 22.776 1.00 75.31 109 ASN A N 1
ATOM 891 C CA . ASN A 1 109 ? -15.395 6.870 22.259 1.00 75.31 109 ASN A CA 1
ATOM 892 C C . ASN A 1 109 ? -14.543 5.835 21.523 1.00 75.31 109 ASN A C 1
ATOM 894 O O . ASN A 1 109 ? -13.834 5.034 22.140 1.00 75.31 109 ASN A O 1
ATOM 898 N N . SER A 1 110 ? -14.541 5.912 20.194 1.00 71.88 110 SER A N 1
ATOM 899 C CA . SER A 1 110 ? -13.743 5.027 19.350 1.00 71.88 110 SER A CA 1
ATOM 900 C C . SER A 1 110 ? -12.246 5.153 19.620 1.00 71.88 110 SER A C 1
ATOM 902 O O . SER A 1 110 ? -11.544 4.155 19.721 1.00 71.88 110 SER A O 1
ATOM 904 N N . ASP A 1 111 ? -11.716 6.364 19.778 1.00 75.44 111 ASP A N 1
ATOM 905 C CA . ASP A 1 111 ? -10.272 6.562 19.887 1.00 75.44 111 ASP A CA 1
ATOM 906 C C . ASP A 1 111 ? -9.677 6.056 21.193 1.00 75.44 111 ASP A C 1
ATOM 908 O O . ASP A 1 111 ? -8.615 5.429 21.162 1.00 75.44 111 ASP A O 1
ATOM 912 N N . ARG A 1 112 ? -10.355 6.305 22.316 1.00 75.00 112 ARG A N 1
ATOM 913 C CA . ARG A 1 112 ? -9.933 5.813 23.631 1.00 75.00 112 ARG A CA 1
ATOM 914 C C . ARG A 1 112 ? -10.126 4.312 23.749 1.00 75.00 112 ARG A C 1
ATOM 916 O O . ARG A 1 112 ? -9.202 3.648 24.198 1.00 75.00 112 ARG A O 1
ATOM 923 N N . THR A 1 113 ? -11.249 3.774 23.272 1.00 77.25 113 THR A N 1
ATOM 924 C CA . THR A 1 113 ? -11.469 2.319 23.271 1.00 77.25 113 THR A CA 1
ATOM 925 C C . THR A 1 113 ? -10.401 1.608 22.455 1.00 77.25 113 THR A C 1
ATOM 927 O O . THR A 1 113 ? -9.834 0.620 22.899 1.00 77.25 113 THR A O 1
ATOM 930 N N . LEU A 1 114 ? -10.048 2.151 21.291 1.00 75.62 114 LEU A N 1
ATOM 931 C CA . LEU A 1 114 ? -8.975 1.599 20.477 1.00 75.62 114 LEU A CA 1
ATOM 932 C C . LEU A 1 114 ? -7.607 1.641 21.165 1.00 75.62 114 LEU A C 1
ATOM 934 O O . LEU A 1 114 ? -6.847 0.696 21.013 1.00 75.62 114 LEU A O 1
ATOM 938 N N . ARG A 1 115 ? -7.281 2.715 21.897 1.00 77.62 115 ARG A N 1
ATOM 939 C CA . ARG A 1 115 ? -6.036 2.772 22.683 1.00 77.62 115 ARG A CA 1
ATOM 940 C C . ARG A 1 115 ? -6.039 1.708 23.775 1.00 77.62 115 ARG A C 1
ATOM 942 O O . ARG A 1 115 ? -5.119 0.909 23.806 1.00 77.62 115 ARG A O 1
ATOM 949 N N . LEU A 1 116 ? -7.127 1.607 24.543 1.00 75.06 116 LEU A N 1
ATOM 950 C CA . LEU A 1 116 ? -7.279 0.573 25.569 1.00 75.06 116 LEU A CA 1
ATOM 951 C C . LEU A 1 116 ? -7.060 -0.842 25.026 1.00 75.06 116 LEU A C 1
ATOM 953 O O . LEU A 1 116 ? -6.370 -1.638 25.651 1.00 75.06 116 LEU A O 1
ATOM 957 N N . LEU A 1 117 ? -7.653 -1.159 23.872 1.00 74.94 117 LEU A N 1
ATOM 958 C CA . LEU A 1 117 ? -7.529 -2.486 23.266 1.00 74.94 117 LEU A CA 1
ATOM 959 C C . LEU A 1 117 ? -6.109 -2.773 22.767 1.00 74.94 117 LEU A C 1
ATOM 961 O O . LEU A 1 117 ? -5.693 -3.923 22.772 1.00 74.94 117 LEU A O 1
ATOM 965 N N . LEU A 1 118 ? -5.384 -1.747 22.318 1.00 73.50 118 LEU A N 1
ATOM 966 C CA . LEU A 1 118 ? -4.015 -1.880 21.812 1.00 73.50 118 LEU A CA 1
ATOM 967 C C . LEU A 1 118 ? -2.959 -1.858 22.917 1.00 73.50 118 LEU A C 1
ATOM 969 O O . LEU A 1 118 ? -1.856 -2.338 22.695 1.00 73.50 118 LEU A O 1
ATOM 973 N N . ASP A 1 119 ? -3.261 -1.255 24.063 1.00 73.31 119 ASP A N 1
ATOM 974 C CA . ASP A 1 119 ? -2.347 -1.201 25.205 1.00 73.31 119 ASP A CA 1
ATOM 975 C C . ASP A 1 119 ? -2.403 -2.502 26.031 1.00 73.31 119 ASP A C 1
ATOM 977 O O . ASP A 1 119 ? -1.541 -2.731 26.872 1.00 73.31 119 ASP A O 1
ATOM 981 N N . ASN A 1 120 ? -3.393 -3.371 25.773 1.00 70.25 120 ASN A N 1
ATOM 982 C CA . ASN A 1 120 ? -3.664 -4.584 26.550 1.00 70.25 120 ASN A CA 1
ATOM 983 C C . ASN A 1 120 ? -3.855 -5.826 25.658 1.00 70.25 120 ASN A C 1
ATOM 985 O O . ASN A 1 120 ? -4.822 -6.578 25.826 1.00 70.25 120 ASN A O 1
ATOM 989 N N . GLU A 1 121 ? -2.928 -6.055 24.719 1.00 64.38 121 GLU A N 1
ATOM 990 C CA . GLU A 1 121 ? -2.939 -7.233 23.830 1.00 64.38 121 GLU A CA 1
ATOM 991 C C . GLU A 1 121 ? -2.948 -8.564 24.602 1.00 64.38 121 GLU A C 1
ATOM 993 O O . GLU A 1 121 ? -3.652 -9.497 24.211 1.00 64.38 121 GLU A O 1
ATOM 998 N N . ASP A 1 122 ? -2.249 -8.633 25.741 1.00 62.38 122 ASP A N 1
ATOM 999 C CA . ASP A 1 122 ? -2.149 -9.843 26.572 1.00 62.38 122 ASP A CA 1
ATOM 1000 C C . ASP A 1 122 ? -3.498 -10.281 27.166 1.00 62.38 122 ASP A C 1
ATOM 1002 O O . ASP A 1 122 ? -3.740 -11.466 27.398 1.00 62.38 122 ASP A O 1
ATOM 1006 N N . SER A 1 123 ? -4.397 -9.326 27.424 1.00 62.72 123 SER A N 1
ATOM 1007 C CA . SER A 1 123 ? -5.691 -9.593 28.068 1.00 62.72 123 SER A CA 1
ATOM 1008 C C . SER A 1 123 ? -6.826 -9.788 27.064 1.00 62.72 123 SER A C 1
ATOM 1010 O O . SER A 1 123 ? -7.805 -10.490 27.353 1.00 62.72 123 SER A O 1
ATOM 1012 N N . VAL A 1 124 ? -6.720 -9.169 25.884 1.00 67.19 124 VAL A N 1
ATOM 1013 C CA . VAL A 1 124 ? -7.753 -9.207 24.846 1.00 67.19 124 VAL A CA 1
ATOM 1014 C C . VAL A 1 124 ? -7.116 -9.547 23.495 1.00 67.19 124 VAL A C 1
ATOM 1016 O O . VAL A 1 124 ? -6.720 -8.647 22.754 1.00 67.19 124 VAL A O 1
ATOM 1019 N N . PRO A 1 125 ? -7.069 -10.841 23.126 1.00 69.56 125 PRO A N 1
ATOM 1020 C CA . PRO A 1 125 ? -6.530 -11.256 21.840 1.00 69.56 125 PRO A CA 1
ATOM 1021 C C . PRO A 1 125 ? -7.294 -10.610 20.683 1.00 69.56 125 PRO A C 1
ATOM 1023 O O . PRO A 1 125 ? -8.531 -10.602 20.672 1.00 69.56 125 PRO A O 1
ATOM 1026 N N . ALA A 1 126 ? -6.566 -10.150 19.665 1.00 71.12 126 ALA A N 1
ATOM 1027 C CA . ALA A 1 126 ? -7.142 -9.530 18.472 1.00 71.12 126 ALA A CA 1
ATOM 1028 C C . ALA A 1 126 ? -8.207 -10.420 17.800 1.00 71.12 126 ALA A C 1
ATOM 1030 O O . ALA A 1 126 ? -9.227 -9.916 17.334 1.00 71.12 126 ALA A O 1
ATOM 1031 N N . ALA A 1 127 ? -8.055 -11.749 17.847 1.00 71.00 127 ALA A N 1
ATOM 1032 C CA . ALA A 1 127 ? -9.060 -12.696 17.360 1.00 71.00 127 ALA A CA 1
ATOM 1033 C C . ALA A 1 127 ? -10.438 -12.528 18.034 1.00 71.00 127 ALA A C 1
ATOM 1035 O O . ALA A 1 127 ? -11.463 -12.523 17.351 1.00 71.00 127 ALA A O 1
ATOM 1036 N N . LEU A 1 128 ? -10.471 -12.331 19.357 1.00 70.69 128 LEU A N 1
ATOM 1037 C CA . LEU A 1 128 ? -11.710 -12.161 20.121 1.00 70.69 128 LEU A CA 1
ATOM 1038 C C . LEU A 1 128 ? -12.375 -10.811 19.817 1.00 70.69 128 LEU A C 1
ATOM 1040 O O . LEU A 1 128 ? -13.599 -10.725 19.670 1.00 70.69 128 LEU A O 1
ATOM 1044 N N . VAL A 1 129 ? -11.567 -9.762 19.647 1.00 72.38 129 VAL A N 1
ATOM 1045 C CA . VAL A 1 129 ? -12.033 -8.441 19.193 1.00 72.38 129 VAL A CA 1
ATOM 1046 C C . VAL A 1 129 ? -12.651 -8.550 17.798 1.00 72.38 129 VAL A C 1
ATOM 1048 O O . VAL A 1 129 ? -13.733 -8.030 17.541 1.00 72.38 129 VAL A O 1
ATOM 1051 N N . MET A 1 130 ? -12.018 -9.303 16.901 1.00 71.75 130 MET A N 1
ATOM 1052 C CA . MET A 1 130 ? -12.494 -9.481 15.532 1.00 71.75 130 MET A CA 1
ATOM 1053 C C . MET A 1 130 ? -13.807 -10.270 15.451 1.00 71.75 130 MET A C 1
ATOM 1055 O O . MET A 1 130 ? -14.655 -9.938 14.619 1.00 71.75 130 MET A O 1
ATOM 1059 N N . THR A 1 131 ? -14.020 -11.262 16.323 1.00 73.88 131 THR A N 1
ATOM 1060 C CA . THR A 1 131 ? -15.295 -11.995 16.391 1.00 73.88 131 THR A CA 1
ATOM 1061 C C . THR A 1 131 ? -16.415 -11.181 17.029 1.00 73.88 131 THR A C 1
ATOM 1063 O O . THR A 1 131 ? -17.540 -11.190 16.533 1.00 73.88 131 THR A O 1
ATOM 1066 N N . THR A 1 132 ? -16.124 -10.441 18.103 1.00 69.38 132 THR A N 1
ATOM 1067 C CA . THR A 1 132 ? -17.135 -9.622 18.795 1.00 69.38 132 THR A CA 1
ATOM 1068 C C . THR A 1 132 ? -17.567 -8.432 17.937 1.00 69.38 132 THR A C 1
ATOM 1070 O O . THR A 1 132 ? -18.751 -8.099 17.881 1.00 69.38 132 THR A O 1
ATOM 1073 N N . MET A 1 133 ? -16.637 -7.841 17.181 1.00 69.62 133 MET A N 1
ATOM 1074 C CA . MET A 1 133 ? -16.892 -6.692 16.308 1.00 69.62 133 MET A CA 1
ATOM 1075 C C . MET A 1 133 ? -17.418 -7.048 14.912 1.00 69.62 133 MET A C 1
ATOM 1077 O O . MET A 1 133 ? -17.597 -6.150 14.088 1.00 69.62 133 MET A O 1
ATOM 1081 N N . ALA A 1 134 ? -17.736 -8.316 14.628 1.00 69.31 134 ALA A N 1
ATOM 1082 C CA . ALA A 1 134 ? -18.231 -8.738 13.313 1.00 69.31 134 ALA A CA 1
ATOM 1083 C C . ALA A 1 134 ? -19.510 -7.996 12.864 1.00 69.31 134 ALA A C 1
ATOM 1085 O O . ALA A 1 134 ? -19.755 -7.838 11.671 1.00 69.31 134 ALA A O 1
ATOM 1086 N N . ARG A 1 135 ? -20.321 -7.502 13.812 1.00 71.31 135 ARG A N 1
ATOM 1087 C CA . ARG A 1 135 ? -21.548 -6.731 13.529 1.00 71.31 135 ARG A CA 1
ATOM 1088 C C . ARG A 1 135 ? -21.294 -5.258 13.178 1.00 71.31 135 ARG A C 1
ATOM 1090 O O . ARG A 1 135 ? -22.210 -4.594 12.701 1.00 71.31 135 ARG A O 1
ATOM 1097 N N . GLN A 1 136 ? -20.088 -4.734 13.411 1.00 74.38 136 GLN A N 1
ATOM 1098 C CA . GLN A 1 136 ? -19.742 -3.322 13.207 1.00 74.38 136 GLN A CA 1
ATOM 1099 C C . GLN A 1 136 ? -18.471 -3.170 12.348 1.00 74.38 136 GLN A C 1
ATOM 1101 O O . GLN A 1 136 ? -17.385 -2.880 12.859 1.00 74.38 136 GLN A O 1
ATOM 1106 N N . PRO A 1 137 ? -18.588 -3.283 11.015 1.00 75.75 137 PRO A N 1
ATOM 1107 C CA . PRO A 1 137 ? -17.430 -3.347 10.120 1.00 75.75 137 PRO A CA 1
ATOM 1108 C C . PRO A 1 137 ? -16.617 -2.042 10.061 1.00 75.75 137 PRO A C 1
ATOM 1110 O O . PRO A 1 137 ? -15.400 -2.072 9.890 1.00 75.75 137 PRO A O 1
ATOM 1113 N N . LYS A 1 138 ? -17.252 -0.881 10.276 1.00 75.56 138 LYS A N 1
ATOM 1114 C CA . LYS A 1 138 ? -16.553 0.419 10.350 1.00 75.56 138 LYS A CA 1
ATOM 1115 C C . LYS A 1 138 ? -15.610 0.507 11.551 1.00 75.56 138 LYS A C 1
ATOM 1117 O O . LYS A 1 138 ? -14.517 1.059 11.445 1.00 75.56 138 LYS A O 1
ATOM 1122 N N . VAL A 1 139 ? -16.042 -0.034 12.686 1.00 73.69 139 VAL A N 1
ATOM 1123 C CA . VAL A 1 139 ? -15.278 -0.036 13.937 1.00 73.69 139 VAL A CA 1
ATOM 1124 C C . VAL A 1 139 ? -14.156 -1.067 13.858 1.00 73.69 139 VAL A C 1
ATOM 1126 O O . VAL A 1 139 ? -13.012 -0.757 14.183 1.00 73.69 139 VAL A O 1
ATOM 1129 N N . GLN A 1 140 ? -14.459 -2.244 13.306 1.00 79.06 140 GLN A N 1
ATOM 1130 C CA . GLN A 1 140 ? -13.474 -3.276 12.996 1.00 79.06 140 GLN A CA 1
ATOM 1131 C C . GLN A 1 140 ? -12.356 -2.745 12.085 1.00 79.06 140 GLN A C 1
ATOM 1133 O O . GLN A 1 140 ? -11.177 -2.949 12.361 1.00 79.06 140 GLN A O 1
ATOM 1138 N N . MET A 1 141 ? -12.710 -1.989 11.040 1.00 80.25 141 MET A N 1
ATOM 1139 C CA . MET A 1 141 ? -11.736 -1.324 10.172 1.00 80.25 141 MET A CA 1
ATOM 1140 C C . MET A 1 141 ? -10.859 -0.334 10.951 1.00 80.25 141 MET A C 1
ATOM 1142 O O . MET A 1 141 ? -9.646 -0.324 10.759 1.00 80.25 141 MET A O 1
ATOM 1146 N N . ALA A 1 142 ? -11.435 0.494 11.829 1.00 78.69 142 ALA A N 1
ATOM 1147 C CA . ALA A 1 142 ? -10.669 1.460 12.619 1.00 78.69 142 ALA A CA 1
ATOM 1148 C C . ALA A 1 142 ? -9.676 0.774 13.574 1.00 78.69 142 ALA A C 1
ATOM 1150 O O . ALA A 1 142 ? -8.539 1.235 13.706 1.00 78.69 142 ALA A O 1
ATOM 1151 N N . TYR A 1 143 ? -10.079 -0.350 14.177 1.00 80.00 143 TYR A N 1
ATOM 1152 C CA . TYR A 1 143 ? -9.201 -1.184 14.996 1.00 80.00 143 TYR A CA 1
ATOM 1153 C C . TYR A 1 143 ? -8.051 -1.763 14.186 1.00 80.00 143 TYR A C 1
ATOM 1155 O O . TYR A 1 143 ? -6.893 -1.491 14.500 1.00 80.00 143 TYR A O 1
ATOM 1163 N N . LEU A 1 144 ? -8.359 -2.440 13.079 1.00 79.50 144 LEU A N 1
ATOM 1164 C CA . LEU A 1 144 ? -7.346 -2.985 12.181 1.00 79.50 144 LEU A CA 1
ATOM 1165 C C . LEU A 1 144 ? -6.403 -1.906 11.652 1.00 79.50 144 LEU A C 1
ATOM 1167 O O . LEU A 1 144 ? -5.205 -2.136 11.580 1.00 79.50 144 LEU A O 1
ATOM 1171 N N . THR A 1 145 ? -6.907 -0.713 11.328 1.00 79.81 145 THR A N 1
ATOM 1172 C CA . THR A 1 145 ? -6.066 0.400 10.858 1.00 79.81 145 THR A CA 1
ATOM 1173 C C . THR A 1 145 ? -4.994 0.753 11.883 1.00 79.81 145 THR A C 1
ATOM 1175 O O . THR A 1 145 ? -3.832 0.923 11.518 1.00 79.81 145 THR A O 1
ATOM 1178 N N . LYS A 1 146 ? -5.365 0.861 13.163 1.00 79.88 146 LYS A N 1
ATOM 1179 C CA . LYS A 1 146 ? -4.407 1.191 14.221 1.00 79.88 146 LYS A CA 1
ATOM 1180 C C . LYS A 1 146 ? -3.486 0.017 14.543 1.00 79.88 146 LYS A C 1
ATOM 1182 O O . LYS A 1 146 ? -2.289 0.234 14.694 1.00 79.88 146 LYS A O 1
ATOM 1187 N N . LEU A 1 147 ? -4.013 -1.199 14.569 1.00 80.19 147 LEU A N 1
ATOM 1188 C CA . LEU A 1 147 ? -3.241 -2.406 14.841 1.00 80.19 147 LEU A CA 1
ATOM 1189 C C . LEU A 1 147 ? -2.179 -2.652 13.749 1.00 80.19 147 LEU A C 1
ATOM 1191 O O . LEU A 1 147 ? -0.987 -2.729 14.029 1.00 80.19 147 LEU A O 1
ATOM 1195 N N . LEU A 1 148 ? -2.575 -2.588 12.476 1.00 74.56 148 LEU A N 1
ATOM 1196 C CA . LEU A 1 148 ? -1.659 -2.701 11.333 1.00 74.56 148 LEU A CA 1
ATOM 1197 C C . LEU A 1 148 ? -0.696 -1.508 11.230 1.00 74.56 148 LEU A C 1
ATOM 1199 O O . LEU A 1 148 ? 0.375 -1.637 10.646 1.00 74.56 148 LEU A O 1
ATOM 1203 N N . SER A 1 149 ? -1.030 -0.340 11.794 1.00 76.19 149 SER A N 1
ATOM 1204 C CA . SER A 1 149 ? -0.086 0.786 11.852 1.00 76.19 149 SER A CA 1
ATOM 1205 C C . SER A 1 149 ? 1.104 0.528 12.781 1.00 76.19 149 SER A C 1
ATOM 1207 O O . SER A 1 149 ? 2.177 1.076 12.522 1.00 76.19 149 SER A O 1
ATOM 1209 N N . LYS A 1 150 ? 0.923 -0.333 13.793 1.00 73.44 150 LYS A N 1
ATOM 1210 C CA . LYS A 1 150 ? 1.975 -0.838 14.685 1.00 73.44 150 LYS A CA 1
ATOM 1211 C C . LYS A 1 150 ? 2.702 -2.075 14.122 1.00 73.44 150 LYS A C 1
ATOM 1213 O O . LYS A 1 150 ? 3.619 -2.571 14.760 1.00 73.44 150 LYS A O 1
ATOM 1218 N N . ASN A 1 151 ? 2.345 -2.528 12.912 1.00 70.12 151 ASN A N 1
ATOM 1219 C CA . ASN A 1 151 ? 2.809 -3.774 12.279 1.00 70.12 151 ASN A CA 1
ATOM 1220 C C . ASN A 1 151 ? 2.432 -5.061 13.044 1.00 70.12 151 ASN A C 1
ATOM 1222 O O . ASN A 1 151 ? 3.035 -6.111 12.824 1.00 70.12 151 ASN A O 1
ATOM 1226 N N . GLU A 1 152 ? 1.417 -5.002 13.902 1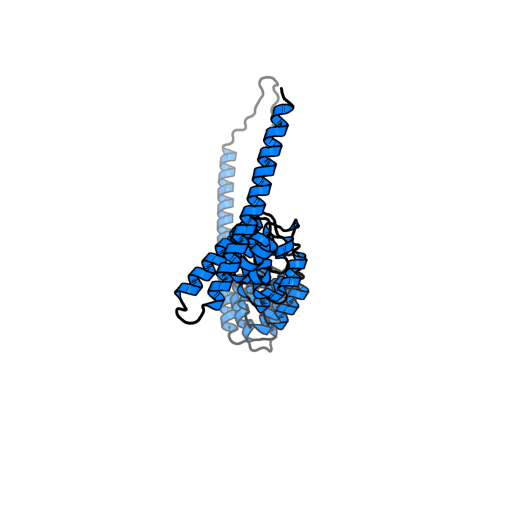.00 69.06 152 GLU A N 1
ATOM 1227 C CA . GLU A 1 152 ? 0.873 -6.159 14.618 1.00 69.06 152 GLU A CA 1
ATOM 1228 C C . GLU A 1 152 ? -0.266 -6.813 13.797 1.00 69.06 152 GLU A C 1
ATOM 1230 O O . GLU A 1 152 ? -0.766 -6.233 12.828 1.00 69.06 152 GLU A O 1
ATOM 1235 N N . GLY A 1 153 ? -0.661 -8.051 14.134 1.00 71.38 153 GLY A N 1
ATOM 1236 C CA . GLY A 1 153 ? -1.842 -8.743 13.569 1.00 71.38 153 GLY A CA 1
ATOM 1237 C C . GLY A 1 153 ? -1.840 -8.983 12.058 1.00 71.38 153 GLY A C 1
ATOM 1238 O O . GLY A 1 153 ? -2.873 -8.850 11.395 1.00 71.38 153 GLY A O 1
ATOM 1239 N N . ALA A 1 154 ? -0.692 -9.394 11.518 1.00 74.88 154 ALA A N 1
ATOM 1240 C CA . ALA A 1 154 ? -0.522 -9.812 10.124 1.00 74.88 154 ALA A CA 1
ATOM 1241 C C . ALA A 1 154 ? -1.579 -10.833 9.646 1.00 74.88 154 ALA A C 1
ATOM 1243 O O . ALA A 1 154 ? -1.994 -10.798 8.490 1.00 74.88 154 ALA A O 1
ATOM 1244 N N . GLU A 1 155 ? -2.066 -11.694 10.541 1.00 78.69 155 GLU A N 1
ATOM 1245 C CA . GLU A 1 155 ? -3.100 -12.697 10.261 1.00 78.69 155 GLU A CA 1
ATOM 1246 C C . GLU A 1 155 ? -4.444 -12.104 9.797 1.00 78.69 155 GLU A C 1
ATOM 1248 O O . GLU A 1 155 ? -5.168 -12.732 9.023 1.00 78.69 155 GLU A O 1
ATOM 1253 N N . PHE A 1 156 ? -4.764 -10.867 10.194 1.00 79.88 156 PHE A N 1
ATOM 1254 C CA . PHE A 1 156 ? -6.007 -10.190 9.810 1.00 79.88 156 PHE A CA 1
ATOM 1255 C C . PHE A 1 156 ? -5.856 -9.302 8.571 1.00 79.88 156 PHE A C 1
ATOM 1257 O O . PHE A 1 156 ? -6.808 -8.613 8.191 1.00 79.88 156 PHE A O 1
ATOM 1264 N N . ALA A 1 157 ? -4.693 -9.307 7.910 1.00 81.50 157 ALA A N 1
ATOM 1265 C CA . ALA A 1 157 ? -4.430 -8.441 6.762 1.00 81.50 157 ALA A CA 1
ATOM 1266 C C . ALA A 1 157 ? -5.411 -8.694 5.599 1.00 81.50 157 ALA A C 1
ATOM 1268 O O . ALA A 1 157 ? -5.929 -7.743 5.013 1.00 81.50 157 ALA A O 1
ATOM 1269 N N . ASP A 1 158 ? -5.758 -9.957 5.325 1.00 83.50 158 ASP A N 1
ATOM 1270 C CA . ASP A 1 158 ? -6.755 -10.324 4.306 1.00 83.50 158 ASP A CA 1
ATOM 1271 C C . ASP A 1 158 ? -8.141 -9.729 4.613 1.00 83.50 158 ASP A C 1
ATOM 1273 O O . ASP A 1 158 ? -8.843 -9.232 3.725 1.00 83.50 158 ASP A O 1
ATOM 1277 N N . GLN A 1 159 ? -8.545 -9.762 5.886 1.00 82.81 159 GLN A N 1
ATOM 1278 C CA . GLN A 1 159 ? -9.819 -9.203 6.329 1.00 82.81 159 GLN A CA 1
ATOM 1279 C C . GLN A 1 159 ? -9.801 -7.672 6.285 1.00 82.81 159 GLN A C 1
ATOM 1281 O O . GLN A 1 159 ? -10.796 -7.061 5.890 1.00 82.81 159 GLN A O 1
ATOM 1286 N N . ALA A 1 160 ? -8.662 -7.052 6.602 1.00 83.69 160 ALA A N 1
ATOM 1287 C CA . ALA A 1 160 ? -8.471 -5.616 6.461 1.00 83.69 160 ALA A CA 1
ATOM 1288 C C . ALA A 1 160 ? -8.657 -5.167 5.005 1.00 83.69 160 ALA A C 1
ATOM 1290 O O . ALA A 1 160 ? -9.400 -4.220 4.759 1.00 83.69 160 ALA A O 1
ATOM 1291 N N . VAL A 1 161 ? -8.071 -5.875 4.031 1.00 85.56 161 VAL A N 1
ATOM 1292 C CA . VAL A 1 161 ? -8.240 -5.567 2.597 1.00 85.56 161 VAL A CA 1
ATOM 1293 C C . VAL A 1 161 ? -9.713 -5.607 2.186 1.00 85.56 161 VAL A C 1
ATOM 1295 O O . VAL A 1 161 ? -10.181 -4.687 1.513 1.00 85.56 161 VAL A O 1
ATOM 1298 N N . ARG A 1 162 ? -10.471 -6.623 2.625 1.00 86.12 162 ARG A N 1
ATOM 1299 C CA . ARG A 1 162 ? -11.918 -6.723 2.350 1.00 86.12 162 ARG A CA 1
ATOM 1300 C C . ARG A 1 162 ? -12.688 -5.527 2.907 1.00 86.12 162 ARG A C 1
ATOM 1302 O O . ARG A 1 162 ? -13.473 -4.917 2.182 1.00 86.12 162 ARG A O 1
ATOM 1309 N N . LEU A 1 163 ? -12.415 -5.160 4.159 1.00 85.00 163 LEU A N 1
ATOM 1310 C CA . LEU A 1 163 ? -13.071 -4.037 4.828 1.00 85.00 163 LEU A CA 1
ATOM 1311 C C . LEU A 1 163 ? -12.702 -2.689 4.193 1.00 85.00 163 LEU A C 1
ATOM 1313 O O . LEU A 1 163 ? -13.594 -1.893 3.906 1.00 85.00 163 LEU A O 1
ATOM 1317 N N . TYR A 1 164 ? -11.428 -2.436 3.886 1.00 85.31 164 TYR A N 1
ATOM 1318 C CA . TYR A 1 164 ? -11.031 -1.218 3.169 1.00 85.31 164 TYR A CA 1
ATOM 1319 C C . TYR A 1 164 ? -11.690 -1.138 1.796 1.00 85.31 164 TYR A C 1
ATOM 1321 O O . TYR A 1 164 ? -12.199 -0.088 1.411 1.00 85.31 164 TYR A O 1
ATOM 1329 N N . ALA A 1 165 ? -11.758 -2.258 1.079 1.00 84.75 165 ALA A N 1
ATOM 1330 C CA . ALA A 1 165 ? -12.412 -2.300 -0.214 1.00 84.75 165 ALA A CA 1
ATOM 1331 C C . ALA A 1 165 ? -13.919 -1.982 -0.130 1.00 84.75 165 ALA A C 1
ATOM 1333 O O . ALA A 1 165 ? -14.508 -1.564 -1.124 1.00 84.75 165 ALA A O 1
ATOM 1334 N N . GLU A 1 166 ? -14.594 -2.258 0.991 1.00 84.94 166 GLU A N 1
ATOM 1335 C CA . GLU A 1 166 ? -16.027 -1.971 1.204 1.00 84.94 166 GLU A CA 1
ATOM 1336 C C . GLU A 1 166 ? -16.290 -0.549 1.691 1.00 84.94 166 GLU A C 1
ATOM 1338 O O . GLU A 1 166 ? -17.209 0.098 1.194 1.00 84.94 166 GLU A O 1
ATOM 1343 N N . TYR A 1 167 ? -15.494 -0.066 2.644 1.00 81.19 167 TYR A N 1
ATOM 1344 C CA . TYR A 1 167 ? -15.817 1.149 3.390 1.00 81.19 167 TYR A CA 1
ATOM 1345 C C . TYR A 1 167 ? -14.901 2.335 3.080 1.00 81.19 167 TYR A C 1
ATOM 1347 O O . TYR A 1 167 ? -15.341 3.473 3.240 1.00 81.19 167 TYR A O 1
ATOM 1355 N N . ASP A 1 168 ? -13.651 2.116 2.650 1.00 80.31 168 ASP A N 1
ATOM 1356 C CA . ASP A 1 168 ? -12.693 3.208 2.431 1.00 80.31 168 ASP A CA 1
ATOM 1357 C C . ASP A 1 168 ? -11.600 2.873 1.398 1.00 80.31 168 ASP A C 1
ATOM 1359 O O . ASP A 1 168 ? -10.483 2.459 1.727 1.00 80.31 168 ASP A O 1
ATOM 1363 N N . ARG A 1 169 ? -11.903 3.136 0.119 1.00 82.12 169 ARG A N 1
ATOM 1364 C CA . ARG A 1 169 ? -10.957 2.948 -0.993 1.00 82.12 169 ARG A CA 1
ATOM 1365 C C . ARG A 1 169 ? -9.682 3.784 -0.838 1.00 82.12 169 ARG A C 1
ATOM 1367 O O . ARG A 1 169 ? -8.607 3.334 -1.220 1.00 82.12 169 ARG A O 1
ATOM 1374 N N . LYS A 1 170 ? -9.762 4.990 -0.264 1.00 82.88 170 LYS A N 1
ATOM 1375 C CA . LYS A 1 170 ? -8.606 5.906 -0.196 1.00 82.88 170 LYS A CA 1
ATOM 1376 C C . LYS A 1 170 ? -7.488 5.353 0.684 1.00 82.88 170 LYS A C 1
ATOM 1378 O O . LYS A 1 170 ? -6.318 5.604 0.412 1.00 82.88 170 LYS A O 1
ATOM 1383 N N . LYS A 1 171 ? -7.842 4.591 1.721 1.00 80.62 171 LYS A N 1
ATOM 1384 C CA . LYS A 1 171 ? -6.873 3.948 2.620 1.00 80.62 171 LYS A CA 1
ATOM 1385 C C . LYS A 1 171 ? -6.308 2.641 2.071 1.00 80.62 171 LYS A C 1
ATOM 1387 O O . LYS A 1 171 ? -5.236 2.230 2.510 1.00 80.62 171 LYS A O 1
ATOM 1392 N N . LEU A 1 172 ? -6.974 2.025 1.092 1.00 84.75 172 LEU A N 1
ATOM 1393 C CA . LEU A 1 172 ? -6.548 0.756 0.507 1.00 84.75 172 LEU A CA 1
ATOM 1394 C C . LEU A 1 172 ? -5.202 0.889 -0.222 1.00 84.75 172 LEU A C 1
ATOM 1396 O O . LEU A 1 172 ? -4.294 0.109 0.035 1.00 84.75 172 LEU A O 1
ATOM 1400 N N . MET A 1 173 ? -5.028 1.906 -1.070 1.00 83.38 173 MET A N 1
ATOM 1401 C CA . MET A 1 173 ? -3.784 2.092 -1.836 1.00 83.38 173 MET A CA 1
ATOM 1402 C C . MET A 1 173 ? -2.529 2.262 -0.952 1.00 83.38 173 MET A C 1
ATOM 1404 O O . MET A 1 173 ? -1.566 1.514 -1.143 1.00 83.38 173 MET A O 1
ATOM 1408 N N . PRO A 1 174 ? -2.506 3.175 0.043 1.00 84.12 174 PRO A N 1
ATOM 1409 C CA . PRO A 1 174 ? -1.386 3.281 0.980 1.00 84.12 174 PRO A CA 1
ATOM 1410 C C . PRO A 1 174 ? -1.131 1.986 1.754 1.00 84.12 174 PRO A C 1
ATOM 1412 O O . PRO A 1 174 ? 0.023 1.606 1.955 1.00 84.12 174 PRO A O 1
ATOM 1415 N N . PHE A 1 175 ? -2.199 1.290 2.156 1.00 83.31 175 PHE A N 1
ATOM 1416 C CA . PHE A 1 175 ? -2.107 0.021 2.872 1.00 83.31 175 PHE A CA 1
ATOM 1417 C C . PHE A 1 175 ? -1.426 -1.060 2.026 1.00 83.31 175 PHE A C 1
ATOM 1419 O O . PHE A 1 175 ? -0.491 -1.707 2.494 1.00 83.31 175 PHE A O 1
ATOM 1426 N N . LEU A 1 176 ? -1.844 -1.216 0.767 1.00 83.75 176 LEU A N 1
ATOM 1427 C CA . LEU A 1 176 ? -1.274 -2.200 -0.152 1.00 83.75 176 LEU A CA 1
ATOM 1428 C C . LEU A 1 176 ? 0.196 -1.915 -0.468 1.00 83.75 176 LEU A C 1
ATOM 1430 O O . LEU A 1 176 ? 0.963 -2.859 -0.656 1.00 83.75 176 LEU A O 1
ATOM 1434 N N . ARG A 1 177 ? 0.606 -0.640 -0.508 1.00 83.50 177 ARG A N 1
ATOM 1435 C CA . ARG A 1 177 ? 2.017 -0.265 -0.687 1.00 83.50 177 ARG A CA 1
ATOM 1436 C C . ARG A 1 177 ? 2.853 -0.604 0.545 1.00 83.50 177 ARG A C 1
ATOM 1438 O O . ARG A 1 177 ? 3.891 -1.234 0.375 1.00 83.50 177 ARG A O 1
ATOM 1445 N N . LYS A 1 178 ? 2.391 -0.218 1.741 1.00 83.06 178 LYS A N 1
ATOM 1446 C CA . LYS A 1 178 ? 3.147 -0.326 3.000 1.00 83.06 178 LYS A CA 1
ATOM 1447 C C . LYS A 1 178 ? 3.247 -1.756 3.538 1.00 83.06 178 LYS A C 1
ATOM 1449 O O . LYS A 1 178 ? 4.274 -2.104 4.105 1.00 83.06 178 LYS A O 1
ATOM 1454 N N . ASN A 1 179 ? 2.194 -2.557 3.391 1.00 78.81 179 ASN A N 1
ATOM 1455 C CA . ASN A 1 179 ? 2.129 -3.893 3.980 1.00 78.81 179 ASN A CA 1
ATOM 1456 C C . ASN A 1 179 ? 2.441 -4.992 2.957 1.00 78.81 179 ASN A C 1
ATOM 1458 O O . ASN A 1 179 ? 2.166 -4.847 1.764 1.00 78.81 179 ASN A O 1
ATOM 1462 N N . GLU A 1 180 ? 2.987 -6.105 3.450 1.00 76.19 180 GLU A N 1
ATOM 1463 C CA . GLU A 1 180 ? 3.360 -7.288 2.652 1.00 76.19 180 GLU A CA 1
ATOM 1464 C C . GLU A 1 180 ? 2.756 -8.594 3.194 1.00 76.19 180 GLU A C 1
ATOM 1466 O O . GLU A 1 180 ? 2.880 -9.644 2.579 1.00 76.19 180 GLU A O 1
ATOM 1471 N N . SER A 1 181 ? 2.061 -8.545 4.332 1.00 76.56 181 SER A N 1
ATOM 1472 C CA . SER A 1 181 ? 1.542 -9.724 5.036 1.00 76.56 181 SER A CA 1
ATOM 1473 C C . SER A 1 181 ? 0.233 -10.301 4.480 1.00 76.56 181 SER A C 1
ATOM 1475 O O . SER A 1 181 ? -0.257 -11.301 5.000 1.00 76.56 181 SER A O 1
ATOM 1477 N N . TYR A 1 182 ? -0.361 -9.693 3.451 1.00 81.69 182 TYR A N 1
ATOM 1478 C CA . TYR A 1 182 ? -1.633 -10.140 2.873 1.00 81.69 182 TYR A CA 1
ATOM 1479 C C . TYR A 1 182 ? -1.441 -11.084 1.682 1.00 81.69 182 TYR A C 1
ATOM 1481 O O . TYR A 1 182 ? -0.441 -11.043 0.966 1.00 81.69 182 TYR A O 1
ATOM 1489 N N . GLN A 1 183 ? -2.459 -11.896 1.402 1.00 83.19 183 GLN A N 1
ATOM 1490 C CA . GLN A 1 183 ? -2.466 -12.773 0.237 1.00 83.19 183 GLN A CA 1
ATOM 1491 C C . GLN A 1 183 ? -2.853 -11.997 -1.029 1.00 83.19 183 GLN A C 1
ATOM 1493 O O . GLN A 1 183 ? -4.015 -11.628 -1.224 1.00 83.19 183 GLN A O 1
ATOM 1498 N N . ILE A 1 184 ? -1.885 -11.796 -1.932 1.00 84.56 184 ILE A N 1
ATOM 1499 C CA . ILE A 1 184 ? -2.059 -11.013 -3.171 1.00 84.56 184 ILE A CA 1
ATOM 1500 C C . ILE A 1 184 ? -3.223 -11.542 -4.025 1.00 84.56 184 ILE A C 1
ATOM 1502 O O . ILE A 1 184 ? -4.046 -10.758 -4.489 1.00 84.56 184 ILE A O 1
ATOM 1506 N N . ASN A 1 185 ? -3.357 -12.865 -4.172 1.00 84.94 185 ASN A N 1
ATOM 1507 C CA . ASN A 1 185 ? -4.422 -13.477 -4.980 1.00 84.94 185 ASN A CA 1
ATOM 1508 C C . ASN A 1 185 ? -5.827 -13.148 -4.450 1.00 84.94 185 ASN A C 1
ATOM 1510 O O . ASN A 1 185 ? -6.705 -12.755 -5.217 1.00 84.94 185 ASN A O 1
ATOM 1514 N N . ARG A 1 186 ? -6.031 -13.225 -3.129 1.00 85.88 186 ARG A N 1
ATOM 1515 C CA . ARG A 1 186 ? -7.314 -12.869 -2.503 1.00 85.88 186 ARG A CA 1
ATOM 1516 C C . ARG A 1 186 ? -7.605 -11.378 -2.631 1.00 85.88 186 ARG A C 1
ATOM 1518 O O . ARG A 1 186 ? -8.742 -10.992 -2.894 1.00 85.88 186 ARG A O 1
ATOM 1525 N N . ALA A 1 187 ? -6.584 -10.535 -2.472 1.00 85.94 187 ALA A N 1
ATOM 1526 C CA . ALA A 1 187 ? -6.718 -9.096 -2.672 1.00 85.94 187 ALA A CA 1
ATOM 1527 C C . ALA A 1 187 ? -7.108 -8.765 -4.125 1.00 85.94 187 ALA A C 1
ATOM 1529 O O . ALA A 1 187 ? -7.999 -7.943 -4.351 1.00 85.94 187 ALA A O 1
ATOM 1530 N N . LEU A 1 188 ? -6.508 -9.452 -5.104 1.00 86.06 188 LEU A N 1
ATOM 1531 C CA . LEU A 1 188 ? -6.832 -9.310 -6.524 1.00 86.06 188 LEU A CA 1
ATOM 1532 C C . LEU A 1 188 ? -8.277 -9.704 -6.834 1.00 86.06 188 LEU A C 1
ATOM 1534 O O . LEU A 1 188 ? -8.937 -8.997 -7.591 1.00 86.06 188 LEU A O 1
ATOM 1538 N N . GLU A 1 189 ? -8.795 -10.784 -6.247 1.00 87.62 189 GLU A N 1
ATOM 1539 C CA . GLU A 1 189 ? -10.195 -11.197 -6.419 1.00 87.62 189 GLU A CA 1
ATOM 1540 C C . GLU A 1 189 ? -11.173 -10.128 -5.920 1.00 87.62 189 GLU A C 1
ATOM 1542 O O . GLU A 1 189 ? -12.097 -9.746 -6.643 1.00 87.62 189 GLU A O 1
ATOM 1547 N N . VAL A 1 190 ? -10.935 -9.589 -4.720 1.00 87.62 190 VAL A N 1
ATOM 1548 C CA . VAL A 1 190 ? -11.758 -8.515 -4.140 1.00 87.62 190 VAL A CA 1
ATOM 1549 C C . VAL A 1 190 ? -11.708 -7.262 -5.017 1.00 87.62 190 VAL A C 1
ATOM 1551 O O . VAL A 1 190 ? -12.745 -6.663 -5.315 1.00 87.62 190 VAL A O 1
ATOM 1554 N N . CYS A 1 191 ? -10.516 -6.878 -5.481 1.00 86.56 191 CYS A N 1
ATOM 1555 C CA . CYS A 1 191 ? -10.349 -5.721 -6.358 1.00 86.56 191 CYS A CA 1
ATOM 1556 C C . CYS A 1 191 ? -10.993 -5.947 -7.735 1.00 86.56 191 CYS A C 1
ATOM 1558 O O . CYS A 1 191 ? -11.582 -5.020 -8.292 1.00 86.56 191 CYS A O 1
ATOM 1560 N N . ARG A 1 192 ? -10.957 -7.179 -8.264 1.00 85.88 192 ARG A N 1
ATOM 1561 C CA . ARG A 1 192 ? -11.597 -7.558 -9.533 1.00 85.88 192 ARG A CA 1
ATOM 1562 C C . ARG A 1 192 ? -13.116 -7.459 -9.446 1.00 85.88 192 ARG A C 1
ATOM 1564 O O . ARG A 1 192 ? -13.724 -6.912 -10.360 1.00 85.88 192 ARG A O 1
ATOM 1571 N N . GLN A 1 193 ? -13.719 -7.924 -8.351 1.00 87.25 193 GLN A N 1
ATOM 1572 C CA . GLN A 1 193 ? -15.166 -7.816 -8.126 1.00 87.25 193 GLN A CA 1
ATOM 1573 C C . GLN A 1 193 ? -15.637 -6.356 -8.079 1.00 87.25 193 GLN A C 1
ATOM 1575 O O . GLN A 1 193 ? -16.715 -6.036 -8.572 1.00 87.25 193 GLN A O 1
ATOM 1580 N N . LYS A 1 194 ? -14.814 -5.460 -7.522 1.00 83.44 194 LYS A N 1
ATOM 1581 C CA . LYS A 1 194 ? -15.136 -4.031 -7.367 1.00 83.44 194 LYS A CA 1
ATOM 1582 C C . LYS A 1 194 ? -14.603 -3.126 -8.475 1.00 83.44 194 LYS A C 1
ATOM 1584 O O . LYS A 1 194 ? -14.840 -1.923 -8.435 1.00 83.44 194 LYS A O 1
ATOM 1589 N N . ASN A 1 195 ? -13.914 -3.690 -9.468 1.00 82.81 195 ASN A N 1
ATOM 1590 C CA . ASN A 1 195 ? -13.252 -2.960 -10.553 1.00 82.81 195 ASN A CA 1
ATOM 1591 C C . ASN A 1 195 ? -12.253 -1.883 -10.073 1.00 82.81 195 ASN A C 1
ATOM 1593 O O . ASN A 1 195 ? -12.170 -0.796 -10.643 1.00 82.81 195 ASN A O 1
ATOM 1597 N N . PHE A 1 196 ? -11.462 -2.186 -9.042 1.00 84.88 196 PHE A N 1
ATOM 1598 C CA . PHE A 1 196 ? -10.392 -1.314 -8.542 1.00 84.88 196 PHE A CA 1
ATOM 1599 C C . PHE A 1 196 ? -9.106 -1.493 -9.351 1.00 84.88 196 PHE A C 1
ATOM 1601 O O . PHE A 1 196 ? -8.225 -2.264 -8.988 1.00 84.88 196 PHE A O 1
ATOM 1608 N N . VAL A 1 197 ? -9.027 -0.831 -10.504 1.00 78.56 197 VAL A N 1
ATOM 1609 C CA . VAL A 1 197 ? -8.000 -1.146 -11.509 1.00 78.56 197 VAL A CA 1
ATOM 1610 C C . VAL A 1 197 ? -6.600 -0.642 -11.150 1.00 78.56 197 VAL A C 1
ATOM 1612 O O . VAL A 1 197 ? -5.638 -1.360 -11.397 1.00 78.56 197 VAL A O 1
ATOM 1615 N N . GLU A 1 198 ? -6.464 0.522 -10.514 1.00 81.88 198 GLU A N 1
ATOM 1616 C CA . GLU A 1 198 ? -5.151 1.029 -10.071 1.00 81.88 198 GLU A CA 1
ATOM 1617 C C . GLU A 1 198 ? -4.550 0.137 -8.976 1.00 81.88 198 GLU A C 1
ATOM 1619 O O . GLU A 1 198 ? -3.367 -0.203 -9.002 1.00 81.88 198 GLU A O 1
ATOM 1624 N N . GLU A 1 199 ? -5.397 -0.313 -8.052 1.00 85.94 199 GLU A N 1
ATOM 1625 C CA . GLU A 1 199 ? -5.061 -1.275 -7.011 1.00 85.94 199 GLU A CA 1
ATOM 1626 C C . GLU A 1 199 ? -4.686 -2.640 -7.615 1.00 85.94 199 GLU A C 1
ATOM 1628 O O . GLU A 1 199 ? -3.706 -3.253 -7.196 1.00 85.94 199 GLU A O 1
ATOM 1633 N N . MET A 1 200 ? -5.428 -3.108 -8.628 1.00 84.94 200 MET A N 1
ATOM 1634 C CA . MET A 1 200 ? -5.121 -4.356 -9.340 1.00 84.94 200 MET A CA 1
ATOM 1635 C C . MET A 1 200 ? -3.765 -4.299 -10.040 1.00 84.94 200 MET A C 1
ATOM 1637 O O . MET A 1 200 ? -3.013 -5.262 -9.953 1.00 84.94 200 MET A O 1
ATOM 1641 N N . ILE A 1 201 ? -3.444 -3.192 -10.710 1.00 84.31 201 ILE A N 1
ATOM 1642 C CA . ILE A 1 201 ? -2.147 -2.983 -11.364 1.00 84.31 201 ILE A CA 1
ATOM 1643 C C . ILE A 1 201 ? -1.012 -3.079 -10.342 1.00 84.31 201 ILE A C 1
ATOM 1645 O O . ILE A 1 201 ? -0.048 -3.809 -10.560 1.00 84.31 201 ILE A O 1
ATOM 1649 N N . LEU A 1 202 ? -1.150 -2.388 -9.206 1.00 84.62 202 LEU A N 1
ATOM 1650 C CA . LEU A 1 202 ? -0.153 -2.418 -8.137 1.00 84.62 202 LEU A CA 1
ATOM 1651 C C . LEU A 1 202 ? 0.050 -3.845 -7.603 1.00 84.62 202 LEU A C 1
ATOM 1653 O O . LEU A 1 202 ? 1.182 -4.290 -7.424 1.00 84.62 202 LEU A O 1
ATOM 1657 N N . LEU A 1 203 ? -1.048 -4.563 -7.356 1.00 86.44 203 LEU A N 1
ATOM 1658 C CA . LEU A 1 203 ? -1.017 -5.944 -6.877 1.00 86.44 203 LEU A CA 1
ATOM 1659 C C . LEU A 1 203 ? -0.396 -6.900 -7.905 1.00 86.44 203 LEU A C 1
ATOM 1661 O O . LEU A 1 203 ? 0.385 -7.771 -7.526 1.00 86.44 203 LEU A O 1
ATOM 1665 N N . LEU A 1 204 ? -0.703 -6.729 -9.193 1.00 84.88 204 LEU A N 1
ATOM 1666 C CA . LEU A 1 204 ? -0.119 -7.533 -10.266 1.00 84.88 204 LEU A CA 1
ATOM 1667 C C . LEU A 1 204 ? 1.381 -7.279 -10.399 1.00 84.88 204 LEU A C 1
ATOM 1669 O O . LEU A 1 204 ? 2.140 -8.244 -10.476 1.00 84.88 204 LEU A O 1
ATOM 1673 N N . GLY A 1 205 ? 1.809 -6.017 -10.304 1.00 83.19 205 GLY A N 1
ATOM 1674 C CA . GLY A 1 205 ? 3.223 -5.659 -10.249 1.00 83.19 205 GLY A CA 1
ATOM 1675 C C . GLY A 1 205 ? 3.948 -6.308 -9.072 1.00 83.19 205 GLY A C 1
ATOM 1676 O O . GLY A 1 205 ? 5.008 -6.891 -9.260 1.00 83.19 205 GLY A O 1
ATOM 1677 N N . LYS A 1 206 ? 3.345 -6.310 -7.874 1.00 82.31 206 LYS A N 1
ATOM 1678 C CA . LYS A 1 206 ? 3.906 -7.017 -6.707 1.00 82.31 206 LYS A CA 1
ATOM 1679 C C . LYS A 1 206 ? 3.960 -8.538 -6.884 1.00 82.31 206 LYS A C 1
ATOM 1681 O O . LYS A 1 206 ? 4.849 -9.176 -6.334 1.00 82.31 206 LYS A O 1
ATOM 1686 N N . SER A 1 207 ? 3.016 -9.125 -7.621 1.00 83.38 207 SER A N 1
ATOM 1687 C CA . SER A 1 207 ? 2.999 -10.571 -7.891 1.00 83.38 207 SER A CA 1
ATOM 1688 C C . SER A 1 207 ? 3.981 -11.024 -8.976 1.00 83.38 207 SER A C 1
ATOM 1690 O O . SER A 1 207 ? 4.135 -12.227 -9.165 1.00 83.38 207 SER A O 1
ATOM 1692 N N . GLY A 1 208 ? 4.604 -10.094 -9.710 1.00 81.31 208 GLY A N 1
ATOM 1693 C CA . GLY A 1 208 ? 5.431 -10.397 -10.884 1.00 81.31 208 GLY A CA 1
ATOM 1694 C C . GLY A 1 208 ? 4.637 -10.668 -12.170 1.00 81.31 208 GLY A C 1
ATOM 1695 O O . GLY A 1 208 ? 5.220 -10.875 -13.231 1.00 81.31 208 GLY A O 1
ATOM 1696 N N . ASN A 1 209 ? 3.301 -10.622 -12.126 1.00 83.75 209 ASN A N 1
ATOM 1697 C CA . ASN A 1 209 ? 2.432 -10.793 -13.296 1.00 83.75 209 ASN A CA 1
ATOM 1698 C C . ASN A 1 209 ? 2.268 -9.474 -14.073 1.00 83.75 209 ASN A C 1
ATOM 1700 O O . ASN A 1 209 ? 1.157 -8.986 -14.297 1.00 83.75 209 ASN A O 1
ATOM 1704 N N . HIS A 1 210 ? 3.390 -8.893 -14.500 1.00 82.25 210 HIS A N 1
ATOM 1705 C CA . HIS A 1 210 ? 3.446 -7.627 -15.240 1.00 82.25 210 HIS A CA 1
ATOM 1706 C C . HIS A 1 210 ? 2.688 -7.686 -16.576 1.00 82.25 210 HIS A C 1
ATOM 1708 O O . HIS A 1 210 ? 2.090 -6.706 -17.015 1.00 82.25 210 HIS A O 1
ATOM 1714 N N . ALA A 1 211 ? 2.654 -8.865 -17.196 1.00 80.06 211 ALA A N 1
ATOM 1715 C CA . ALA A 1 211 ? 2.007 -9.087 -18.481 1.00 80.06 211 ALA A CA 1
ATOM 1716 C C . ALA A 1 211 ? 0.476 -8.918 -18.408 1.00 80.06 211 ALA A C 1
ATOM 1718 O O . ALA A 1 211 ? -0.128 -8.274 -19.263 1.00 80.06 211 ALA A O 1
ATOM 1719 N N . ASP A 1 212 ? -0.146 -9.438 -17.348 1.00 81.50 212 ASP A N 1
ATOM 1720 C CA . ASP A 1 212 ? -1.584 -9.277 -17.111 1.00 81.50 212 ASP A CA 1
ATOM 1721 C C . ASP A 1 212 ? -1.923 -7.849 -16.659 1.00 81.50 212 ASP A C 1
ATOM 1723 O O . ASP A 1 212 ? -3.003 -7.339 -16.967 1.00 81.50 212 ASP A O 1
ATOM 1727 N N . ALA A 1 213 ? -1.002 -7.185 -15.944 1.00 84.44 213 ALA A N 1
ATOM 1728 C CA . ALA A 1 213 ? -1.150 -5.780 -15.562 1.00 84.44 213 ALA A CA 1
ATOM 1729 C C . ALA A 1 213 ? -1.223 -4.881 -16.801 1.00 84.44 213 ALA A C 1
ATOM 1731 O O . ALA A 1 213 ? -2.115 -4.036 -16.905 1.00 84.44 213 ALA A O 1
ATOM 1732 N N . LEU A 1 214 ? -0.326 -5.119 -17.757 1.00 81.88 214 LEU A N 1
ATOM 1733 C CA . LEU A 1 214 ? -0.256 -4.406 -19.024 1.00 81.88 214 LEU A CA 1
ATOM 1734 C C . LEU A 1 214 ? -1.523 -4.612 -19.866 1.00 81.88 214 LEU A C 1
ATOM 1736 O O . LEU A 1 214 ? -2.139 -3.641 -20.310 1.00 81.88 214 LEU A O 1
ATOM 1740 N N . ASP A 1 215 ? -1.970 -5.863 -20.008 1.00 81.31 215 ASP A N 1
ATOM 1741 C CA . ASP A 1 215 ? -3.211 -6.187 -20.717 1.00 81.31 215 ASP A CA 1
ATOM 1742 C C . ASP A 1 215 ? -4.418 -5.474 -20.074 1.00 81.31 215 ASP A C 1
ATOM 1744 O O . ASP A 1 215 ? -5.298 -4.966 -20.775 1.00 81.31 215 ASP A O 1
ATOM 1748 N N . LEU A 1 216 ? -4.464 -5.391 -18.737 1.00 81.94 216 LEU A N 1
ATOM 1749 C CA . LEU A 1 216 ? -5.511 -4.666 -18.011 1.00 81.94 216 LEU A CA 1
ATOM 1750 C C . LEU A 1 216 ? -5.467 -3.153 -18.257 1.00 81.94 216 LEU A C 1
ATOM 1752 O O . LEU A 1 216 ? -6.531 -2.556 -18.435 1.00 81.94 216 LEU A O 1
ATOM 1756 N N . MET A 1 217 ? -4.283 -2.536 -18.291 1.00 80.50 217 MET A N 1
ATOM 1757 C CA . MET A 1 217 ? -4.132 -1.103 -18.580 1.00 80.50 217 MET A CA 1
ATOM 1758 C C . MET A 1 217 ? -4.644 -0.747 -19.978 1.00 80.50 217 MET A C 1
ATOM 1760 O O . MET A 1 217 ? -5.446 0.180 -20.133 1.00 80.50 217 MET A O 1
ATOM 1764 N N . ILE A 1 218 ? -4.220 -1.516 -20.985 1.00 77.12 218 ILE A N 1
ATOM 1765 C CA . ILE A 1 218 ? -4.535 -1.253 -22.392 1.00 77.12 218 ILE A CA 1
ATOM 1766 C C . ILE A 1 218 ? -6.018 -1.522 -22.662 1.00 77.12 218 ILE A C 1
ATOM 1768 O O . ILE A 1 218 ? -6.713 -0.667 -23.211 1.00 77.12 218 ILE A O 1
ATOM 1772 N N . ARG A 1 219 ? -6.535 -2.685 -2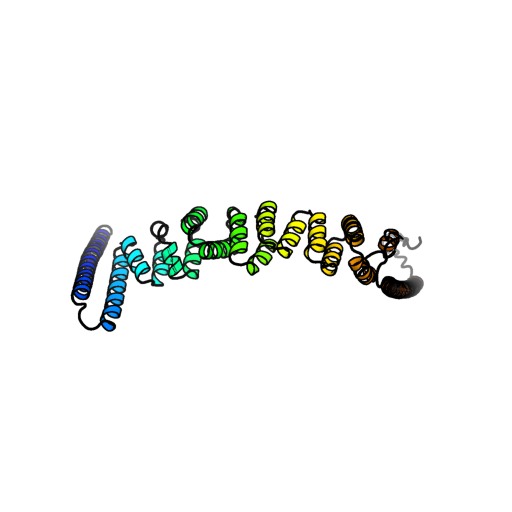2.236 1.00 74.81 219 ARG A N 1
ATOM 1773 C CA . ARG A 1 219 ? -7.898 -3.119 -22.588 1.00 74.81 219 ARG A CA 1
ATOM 1774 C C . ARG A 1 219 ? -8.998 -2.401 -21.813 1.00 74.81 219 ARG A C 1
ATOM 1776 O O . ARG A 1 219 ? -10.082 -2.228 -22.362 1.00 74.81 219 ARG A O 1
ATOM 1783 N N . LYS A 1 220 ? -8.774 -2.024 -20.544 1.00 67.94 220 LYS A N 1
ATOM 1784 C CA . LYS A 1 220 ? -9.828 -1.395 -19.721 1.00 67.94 220 LYS A CA 1
ATOM 1785 C C . LYS A 1 220 ? -9.832 0.129 -19.758 1.00 67.94 220 LYS A C 1
ATOM 1787 O O . LYS A 1 220 ? -10.912 0.699 -19.639 1.00 67.94 220 LYS A O 1
ATOM 1792 N N . TYR A 1 221 ? -8.674 0.780 -19.865 1.00 59.69 221 TYR A N 1
ATOM 1793 C CA . TYR A 1 221 ? -8.589 2.232 -19.672 1.00 59.69 221 TYR A CA 1
ATOM 1794 C C . TYR A 1 221 ? -8.139 3.020 -20.889 1.00 59.69 221 TYR A C 1
ATOM 1796 O O . TYR A 1 221 ? -8.241 4.244 -20.838 1.00 59.69 221 TYR A O 1
ATOM 1804 N N . ASN A 1 222 ? -7.662 2.376 -21.964 1.00 65.12 222 ASN A N 1
ATOM 1805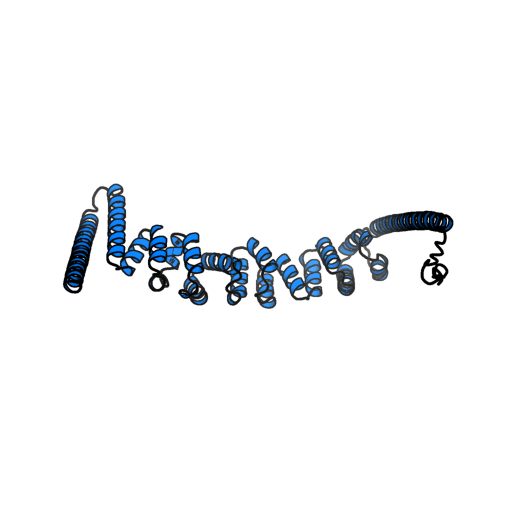 C CA . ASN A 1 222 ? -7.118 3.104 -23.116 1.00 65.12 222 ASN A CA 1
ATOM 1806 C C . ASN A 1 222 ? -6.023 4.115 -22.676 1.00 65.12 222 ASN A C 1
ATOM 1808 O O . ASN A 1 222 ? -5.812 5.142 -23.318 1.00 65.12 222 ASN A O 1
ATOM 1812 N N . GLN A 1 223 ? -5.380 3.855 -21.526 1.00 70.94 223 GLN A N 1
ATOM 1813 C CA . GLN A 1 223 ? -4.357 4.697 -20.903 1.00 70.94 223 GLN A CA 1
ATOM 1814 C C . GLN A 1 223 ? -2.995 4.170 -21.333 1.00 70.94 223 GLN A C 1
ATOM 1816 O O . GLN A 1 223 ? -2.312 3.479 -20.577 1.00 70.94 223 GLN A O 1
ATOM 1821 N N . LEU A 1 224 ? -2.638 4.471 -22.581 1.00 75.06 224 LEU A N 1
ATOM 1822 C CA . LEU A 1 224 ? -1.348 4.093 -23.144 1.00 75.06 224 LEU A CA 1
ATOM 1823 C C . LEU A 1 224 ? -0.193 4.751 -22.378 1.00 75.06 224 LEU A C 1
ATOM 1825 O O . LEU A 1 224 ? 0.796 4.086 -22.102 1.00 75.06 224 LEU A O 1
ATOM 1829 N N . ASP A 1 225 ? -0.353 6.009 -21.967 1.00 75.06 225 ASP A N 1
ATOM 1830 C CA . ASP A 1 225 ? 0.694 6.787 -21.292 1.00 75.06 225 ASP A CA 1
ATOM 1831 C C . ASP A 1 225 ? 1.164 6.100 -20.001 1.00 75.06 225 ASP A C 1
ATOM 1833 O O . ASP A 1 225 ? 2.354 5.858 -19.818 1.00 75.06 225 ASP A O 1
ATOM 1837 N N . LYS A 1 226 ? 0.221 5.656 -19.156 1.00 76.62 226 LYS A N 1
ATOM 1838 C CA . LYS A 1 226 ? 0.542 4.906 -17.928 1.00 76.62 226 LYS A CA 1
ATOM 1839 C C . LYS A 1 226 ? 1.142 3.529 -18.215 1.00 76.62 226 LYS A C 1
ATOM 1841 O O . LYS A 1 226 ? 1.956 3.047 -17.436 1.00 76.62 226 LYS A O 1
ATOM 1846 N N . ALA A 1 227 ? 0.732 2.878 -19.305 1.00 79.44 227 ALA A N 1
ATOM 1847 C CA . ALA A 1 227 ? 1.303 1.596 -19.717 1.00 79.44 227 ALA A CA 1
ATOM 1848 C C . ALA A 1 227 ? 2.756 1.751 -20.189 1.00 79.44 227 ALA A C 1
ATOM 1850 O O . ALA A 1 227 ? 3.592 0.898 -19.899 1.00 79.44 227 ALA A O 1
ATOM 1851 N N . VAL A 1 228 ? 3.059 2.855 -20.874 1.00 78.12 228 VAL A N 1
ATOM 1852 C CA . VAL A 1 228 ? 4.412 3.230 -21.287 1.00 78.12 228 VAL A CA 1
ATOM 1853 C C . VAL A 1 228 ? 5.273 3.545 -20.064 1.00 78.12 228 VAL A C 1
ATOM 1855 O O . VAL A 1 228 ? 6.343 2.960 -19.944 1.00 78.12 228 VAL A O 1
ATOM 1858 N N . GLU A 1 229 ? 4.800 4.377 -19.131 1.00 80.00 229 GLU A N 1
ATOM 1859 C CA . GLU A 1 229 ? 5.494 4.650 -17.858 1.00 80.00 229 GLU A CA 1
ATOM 1860 C C . GLU A 1 229 ? 5.782 3.355 -17.083 1.00 80.00 229 GLU A C 1
ATOM 1862 O O . GLU A 1 229 ? 6.899 3.135 -16.630 1.00 80.00 229 GLU A O 1
ATOM 1867 N N . TYR A 1 230 ? 4.812 2.441 -17.011 1.00 80.75 230 TYR A N 1
ATOM 1868 C CA . TYR A 1 230 ? 4.992 1.150 -16.347 1.00 80.75 230 TYR A CA 1
ATOM 1869 C C . TYR A 1 230 ? 6.067 0.278 -17.011 1.00 80.75 230 TYR A C 1
ATOM 1871 O O . TYR A 1 230 ? 6.888 -0.331 -16.329 1.00 80.75 230 TYR A O 1
ATOM 1879 N N . CYS A 1 231 ? 6.098 0.228 -18.347 1.00 79.31 231 CYS A N 1
ATOM 1880 C CA . CYS A 1 231 ? 7.150 -0.492 -19.071 1.00 79.31 231 CYS A CA 1
ATOM 1881 C C . CYS A 1 231 ? 8.526 0.173 -18.897 1.00 79.31 231 CYS A C 1
ATOM 1883 O O . CYS A 1 231 ? 9.536 -0.523 -18.900 1.00 79.31 231 CYS A O 1
ATOM 1885 N N . GLN A 1 232 ? 8.574 1.498 -18.721 1.00 78.38 232 GLN A N 1
ATOM 1886 C CA . GLN A 1 232 ? 9.807 2.235 -18.435 1.00 78.38 232 GLN A CA 1
ATOM 1887 C C . GLN A 1 232 ? 10.326 1.978 -17.017 1.00 78.38 232 GLN A C 1
ATOM 1889 O O . GLN A 1 232 ? 11.526 1.811 -16.841 1.00 78.38 232 GLN A O 1
ATOM 1894 N N . GLU A 1 233 ? 9.446 1.931 -16.012 1.00 79.25 233 GLU A N 1
ATOM 1895 C CA . GLU A 1 233 ? 9.834 1.655 -14.621 1.00 79.25 233 GLU A CA 1
ATOM 1896 C C . GLU A 1 233 ? 10.440 0.254 -14.451 1.00 79.25 233 GLU A C 1
ATOM 1898 O O . GLU A 1 233 ? 11.318 0.063 -13.610 1.00 79.25 233 GLU A O 1
ATOM 1903 N N . HIS A 1 234 ? 9.973 -0.717 -15.242 1.00 76.94 234 HIS A N 1
ATOM 1904 C CA . HIS A 1 234 ? 10.404 -2.114 -15.160 1.00 76.94 234 HIS A CA 1
ATOM 1905 C C . HIS A 1 234 ? 11.510 -2.503 -16.163 1.00 76.94 234 HIS A C 1
ATOM 1907 O O . HIS A 1 234 ? 12.184 -3.497 -15.928 1.00 76.94 234 HIS A O 1
ATOM 1913 N N . ASP A 1 235 ? 11.718 -1.736 -17.243 1.00 73.12 235 ASP A N 1
ATOM 1914 C CA . ASP A 1 235 ? 12.760 -1.926 -18.279 1.00 73.12 235 ASP A CA 1
ATOM 1915 C C . ASP A 1 235 ? 12.862 -3.351 -18.880 1.00 73.12 235 ASP A C 1
ATOM 1917 O O . ASP A 1 235 ? 13.921 -3.801 -19.318 1.00 73.12 235 ASP A O 1
ATOM 1921 N N . ASP A 1 236 ? 11.743 -4.085 -18.939 1.00 78.56 236 ASP A N 1
ATOM 1922 C CA . ASP A 1 236 ? 11.720 -5.459 -19.454 1.00 78.56 236 ASP A CA 1
ATOM 1923 C C . ASP A 1 236 ? 11.412 -5.515 -20.967 1.00 78.56 236 ASP A C 1
ATOM 1925 O O . ASP A 1 236 ? 10.340 -5.078 -21.413 1.00 78.56 236 ASP A O 1
ATOM 1929 N N . PRO A 1 237 ? 12.275 -6.137 -21.798 1.00 75.62 237 PRO A N 1
ATOM 1930 C CA . PRO A 1 237 ? 12.077 -6.205 -23.249 1.00 75.62 237 PRO A CA 1
ATOM 1931 C C . PRO A 1 237 ? 10.863 -7.055 -23.660 1.00 75.62 237 PRO A C 1
ATOM 1933 O O . PRO A 1 237 ? 10.279 -6.819 -24.727 1.00 75.62 237 PRO A O 1
ATOM 1936 N N . ASP A 1 238 ? 10.467 -8.022 -22.831 1.00 80.88 238 ASP A N 1
ATOM 1937 C CA . ASP A 1 238 ? 9.292 -8.870 -23.057 1.00 80.88 238 ASP A CA 1
ATOM 1938 C C . ASP A 1 238 ? 7.985 -8.092 -22.845 1.00 80.88 238 ASP A C 1
ATOM 1940 O O . ASP A 1 238 ? 7.035 -8.257 -23.616 1.00 80.88 238 ASP A O 1
ATOM 1944 N N . LEU A 1 239 ? 7.956 -7.172 -21.871 1.00 81.50 239 LEU A N 1
ATOM 1945 C CA . LEU A 1 239 ? 6.820 -6.272 -21.651 1.00 81.50 239 LEU A CA 1
ATOM 1946 C C . LEU A 1 239 ? 6.642 -5.310 -22.817 1.00 81.50 239 LEU A C 1
ATOM 1948 O O . LEU A 1 239 ? 5.528 -5.166 -23.317 1.00 81.50 239 LEU A O 1
ATOM 1952 N N . TRP A 1 240 ? 7.736 -4.739 -23.326 1.00 79.56 240 TRP A N 1
ATOM 1953 C CA . TRP A 1 240 ? 7.698 -3.918 -24.537 1.00 79.56 240 TRP A CA 1
ATOM 1954 C C . TRP A 1 240 ? 7.176 -4.690 -25.745 1.00 79.56 240 TRP A C 1
ATOM 1956 O O . TRP A 1 240 ? 6.364 -4.179 -26.514 1.00 79.56 240 TRP A O 1
ATOM 1966 N N . THR A 1 241 ? 7.610 -5.939 -25.908 1.00 80.38 241 THR A N 1
ATOM 1967 C CA . THR A 1 241 ? 7.155 -6.787 -27.014 1.00 80.38 241 THR A CA 1
ATOM 1968 C C . THR A 1 241 ? 5.650 -7.041 -26.923 1.00 80.38 241 THR A C 1
ATOM 1970 O O . THR A 1 241 ? 4.956 -6.896 -27.930 1.00 80.38 241 THR A O 1
ATOM 1973 N N . ARG A 1 242 ? 5.136 -7.321 -25.718 1.00 79.25 242 ARG A N 1
ATOM 1974 C CA . ARG A 1 242 ? 3.704 -7.529 -25.467 1.00 79.25 242 ARG A CA 1
ATOM 1975 C C . ARG A 1 242 ? 2.881 -6.248 -25.604 1.00 79.25 242 ARG A C 1
ATOM 1977 O O . ARG A 1 242 ? 1.795 -6.301 -26.174 1.00 79.25 242 ARG A O 1
ATOM 1984 N N . LEU A 1 243 ? 3.405 -5.101 -25.159 1.00 81.81 243 LEU A N 1
ATOM 1985 C CA . LEU A 1 243 ? 2.786 -3.788 -25.369 1.00 81.81 243 LEU A CA 1
ATOM 1986 C C . LEU A 1 243 ? 2.609 -3.535 -26.863 1.00 81.81 243 LEU A C 1
ATOM 1988 O O . LEU A 1 243 ? 1.515 -3.190 -27.296 1.00 81.81 243 LEU A O 1
ATOM 1992 N N . ILE A 1 244 ? 3.661 -3.759 -27.655 1.00 78.56 244 ILE A N 1
ATOM 1993 C CA . ILE A 1 244 ? 3.595 -3.606 -29.109 1.00 78.56 244 ILE A CA 1
ATOM 1994 C C . ILE A 1 244 ? 2.540 -4.556 -29.687 1.00 78.56 244 ILE A C 1
ATOM 1996 O O . ILE A 1 244 ? 1.685 -4.106 -30.442 1.00 78.56 244 ILE A O 1
ATOM 2000 N N . ASP A 1 245 ? 2.533 -5.834 -29.306 1.00 81.00 245 ASP A N 1
ATOM 2001 C CA . ASP A 1 245 ? 1.576 -6.813 -29.840 1.00 81.00 245 ASP A CA 1
ATOM 2002 C C . ASP A 1 245 ? 0.108 -6.480 -29.487 1.00 81.00 245 ASP A C 1
ATOM 2004 O O . ASP A 1 245 ? -0.789 -6.691 -30.308 1.00 81.00 245 ASP A O 1
ATOM 2008 N N . GLU A 1 246 ? -0.163 -5.921 -28.302 1.00 76.50 246 GLU A N 1
ATOM 2009 C CA . GLU A 1 246 ? -1.502 -5.447 -27.923 1.00 76.50 246 GLU A CA 1
ATOM 2010 C C . GLU A 1 246 ? -1.873 -4.134 -28.634 1.00 76.50 246 GLU A C 1
ATOM 2012 O O . GLU A 1 246 ? -2.992 -4.004 -29.132 1.00 76.50 246 GLU A O 1
ATOM 2017 N N . VAL A 1 247 ? -0.940 -3.184 -28.761 1.00 75.25 247 VAL A N 1
ATOM 2018 C CA . VAL A 1 247 ? -1.148 -1.908 -29.469 1.00 75.25 247 VAL A CA 1
ATOM 2019 C C . VAL A 1 247 ? -1.441 -2.142 -30.951 1.00 75.25 247 VAL A C 1
ATOM 2021 O O . VAL A 1 247 ? -2.307 -1.470 -31.508 1.00 75.25 247 VAL A O 1
ATOM 2024 N N . MET A 1 248 ? -0.809 -3.137 -31.582 1.00 74.06 248 MET A N 1
ATOM 2025 C CA . MET A 1 248 ? -1.057 -3.501 -32.985 1.00 74.06 248 MET A CA 1
ATOM 2026 C C . MET A 1 248 ? -2.506 -3.931 -33.252 1.00 74.06 248 MET A C 1
ATOM 2028 O O . MET A 1 248 ? -2.977 -3.834 -34.385 1.00 74.06 248 MET A O 1
ATOM 2032 N N . LYS A 1 249 ? -3.255 -4.358 -32.227 1.00 74.44 249 LYS A N 1
ATOM 2033 C CA . LYS A 1 249 ? -4.691 -4.670 -32.354 1.00 74.44 249 LYS A CA 1
ATOM 2034 C C . LYS A 1 249 ? -5.558 -3.409 -32.455 1.00 74.44 249 LYS A C 1
ATOM 2036 O O . LYS A 1 249 ? -6.705 -3.491 -32.886 1.00 74.44 249 LYS A O 1
ATOM 2041 N N . THR A 1 250 ? -5.026 -2.245 -32.081 1.00 70.81 250 THR A N 1
ATOM 2042 C CA . THR A 1 250 ? -5.750 -0.969 -31.982 1.00 70.81 250 THR A CA 1
ATOM 2043 C C . THR A 1 250 ? -4.987 0.171 -32.682 1.00 70.81 250 THR A C 1
ATOM 2045 O O . THR A 1 250 ? -4.063 0.739 -32.099 1.00 70.81 250 THR A O 1
ATOM 2048 N N . PRO A 1 251 ? -5.378 0.582 -33.907 1.00 67.88 251 PRO A N 1
ATOM 2049 C CA . PRO A 1 251 ? -4.609 1.535 -34.723 1.00 67.88 251 PRO A CA 1
ATOM 2050 C C . PRO A 1 251 ? -4.446 2.924 -34.091 1.00 67.88 251 PRO A C 1
ATOM 2052 O O . PRO A 1 251 ? -3.463 3.610 -34.358 1.00 67.88 251 PRO A O 1
ATOM 2055 N N . THR A 1 252 ? -5.389 3.347 -33.247 1.00 69.06 252 THR A N 1
ATOM 2056 C CA . THR A 1 252 ? -5.352 4.638 -32.540 1.00 69.06 252 THR A CA 1
ATOM 2057 C C . THR A 1 252 ? -4.177 4.741 -31.570 1.00 69.06 252 THR A C 1
ATOM 2059 O O . THR A 1 252 ? -3.566 5.801 -31.455 1.00 69.06 252 THR A O 1
ATOM 2062 N N . HIS A 1 253 ? -3.818 3.633 -30.920 1.00 71.81 253 HIS A N 1
ATOM 2063 C CA . HIS A 1 253 ? -2.722 3.588 -29.957 1.00 71.81 253 HIS A CA 1
ATOM 2064 C C . HIS A 1 253 ? -1.344 3.564 -30.618 1.00 71.81 253 HIS A C 1
ATOM 2066 O O . HIS A 1 253 ? -0.373 3.965 -29.989 1.00 71.81 253 HIS A O 1
ATOM 2072 N N . VAL A 1 254 ? -1.238 3.139 -31.884 1.00 73.44 254 VAL A N 1
ATOM 2073 C CA . VAL A 1 254 ? 0.046 3.101 -32.606 1.00 73.44 254 VAL A CA 1
ATOM 2074 C C . VAL A 1 254 ? 0.612 4.512 -32.775 1.00 73.44 254 VAL A C 1
ATOM 2076 O O . VAL A 1 254 ? 1.793 4.736 -32.528 1.00 73.44 254 VAL A O 1
ATOM 2079 N N . ALA A 1 255 ? -0.230 5.481 -33.150 1.00 70.50 255 ALA A N 1
ATOM 2080 C CA . ALA A 1 255 ? 0.196 6.871 -33.311 1.00 70.50 255 ALA A CA 1
ATOM 2081 C C . ALA A 1 255 ? 0.656 7.484 -31.977 1.00 70.50 255 ALA A C 1
ATOM 2083 O O . ALA A 1 255 ? 1.700 8.128 -31.922 1.00 70.50 255 ALA A O 1
ATOM 2084 N N . GLN A 1 256 ? -0.087 7.229 -30.895 1.00 73.12 256 GLN A N 1
ATOM 2085 C CA . GLN A 1 256 ? 0.281 7.680 -29.550 1.00 73.12 256 GLN A CA 1
ATOM 2086 C C . GLN A 1 256 ? 1.584 7.021 -29.075 1.00 73.12 256 GLN A C 1
ATOM 2088 O O . GLN A 1 256 ? 2.478 7.718 -28.601 1.00 73.12 256 GLN A O 1
ATOM 2093 N N . LEU A 1 257 ? 1.750 5.710 -29.286 1.00 76.38 257 LEU A N 1
ATOM 2094 C CA . LEU A 1 257 ? 2.976 4.997 -28.920 1.00 76.38 257 LEU A CA 1
ATOM 2095 C C . LEU A 1 257 ? 4.185 5.579 -29.649 1.00 76.38 257 LEU A C 1
ATOM 2097 O O . LEU A 1 257 ? 5.224 5.751 -29.032 1.00 76.38 257 LEU A O 1
ATOM 2101 N N . LEU A 1 258 ? 4.053 5.916 -30.934 1.00 73.12 258 LEU A N 1
ATOM 2102 C CA . LEU A 1 258 ? 5.141 6.501 -31.722 1.00 73.12 258 LEU A CA 1
ATOM 2103 C C . LEU A 1 258 ? 5.539 7.903 -31.244 1.00 73.12 258 LEU A C 1
ATOM 2105 O O . LEU A 1 258 ? 6.727 8.217 -31.250 1.00 73.12 258 LEU A O 1
ATOM 2109 N N . HIS A 1 259 ? 4.588 8.714 -30.773 1.00 71.56 259 HIS A N 1
ATOM 2110 C CA . HIS A 1 259 ? 4.912 9.992 -30.132 1.00 71.56 259 HIS A CA 1
ATOM 2111 C C . HIS A 1 259 ? 5.719 9.798 -28.837 1.00 71.56 259 HIS A C 1
ATOM 2113 O O . HIS A 1 259 ? 6.672 10.536 -28.605 1.00 71.56 259 HIS A O 1
ATOM 2119 N N . HIS A 1 260 ? 5.397 8.778 -28.035 1.00 65.94 260 HIS A N 1
ATOM 2120 C CA . HIS A 1 260 ? 6.147 8.444 -26.816 1.00 65.94 260 HIS A CA 1
ATOM 2121 C C . HIS A 1 260 ? 7.433 7.636 -27.075 1.00 65.94 260 HIS A C 1
ATOM 2123 O O . HIS A 1 260 ? 8.352 7.648 -26.257 1.00 65.94 260 HIS A O 1
ATOM 2129 N N . ALA A 1 261 ? 7.534 6.954 -28.219 1.00 61.78 261 ALA A N 1
ATOM 2130 C CA . ALA A 1 261 ? 8.674 6.114 -28.577 1.00 61.78 261 ALA A CA 1
ATOM 2131 C C . ALA A 1 261 ? 9.944 6.932 -28.826 1.00 61.78 261 ALA A C 1
ATOM 2133 O O . ALA A 1 261 ? 11.031 6.447 -28.538 1.00 61.78 261 ALA A O 1
ATOM 2134 N N . GLY A 1 262 ? 9.819 8.183 -29.287 1.00 56.03 262 GLY A N 1
ATOM 2135 C CA . GLY A 1 262 ? 10.962 9.048 -29.594 1.00 56.03 262 GLY A CA 1
ATOM 2136 C C . GLY A 1 262 ? 11.953 9.270 -28.443 1.00 56.03 262 GLY A C 1
ATOM 2137 O O . GLY A 1 262 ? 13.077 9.671 -28.717 1.00 56.03 262 GLY A O 1
ATOM 2138 N N . SER A 1 263 ? 11.568 8.997 -27.191 1.00 59.34 263 SER A N 1
ATOM 2139 C CA . SER A 1 263 ? 12.436 9.163 -26.017 1.00 59.34 263 SER A CA 1
ATOM 2140 C C . SER A 1 263 ? 12.896 7.846 -25.375 1.00 59.34 263 SER A C 1
ATOM 2142 O O . SER A 1 263 ? 13.946 7.832 -24.736 1.00 59.34 263 SER A O 1
ATOM 2144 N N . ASN A 1 264 ? 12.149 6.742 -25.521 1.00 57.94 264 ASN A N 1
ATOM 2145 C CA . ASN A 1 264 ? 12.325 5.566 -24.650 1.00 57.94 264 ASN A CA 1
ATOM 2146 C C . ASN A 1 264 ? 12.238 4.206 -25.361 1.00 57.94 264 ASN A C 1
ATOM 2148 O O . ASN A 1 264 ? 12.585 3.196 -24.756 1.00 57.94 264 ASN A O 1
ATOM 2152 N N . VAL A 1 265 ? 11.770 4.141 -26.611 1.00 65.88 265 VAL A N 1
ATOM 2153 C CA . VAL A 1 265 ? 11.581 2.869 -27.328 1.00 65.88 265 VAL A CA 1
ATOM 2154 C C . VAL A 1 265 ? 12.210 2.972 -28.698 1.00 65.88 265 VAL A C 1
ATOM 2156 O O . VAL A 1 265 ? 11.934 3.921 -29.421 1.00 65.88 265 VAL A O 1
ATOM 2159 N N . ASP A 1 266 ? 12.972 1.956 -29.103 1.00 66.12 266 ASP A N 1
ATOM 2160 C CA . ASP A 1 266 ? 13.503 1.884 -30.462 1.00 66.12 266 ASP A CA 1
ATOM 2161 C C . ASP A 1 266 ? 12.367 2.001 -31.491 1.00 66.12 266 ASP A C 1
ATOM 2163 O O . ASP A 1 266 ? 11.588 1.050 -31.668 1.00 66.12 266 ASP A O 1
ATOM 2167 N N . PRO A 1 267 ? 12.283 3.119 -32.240 1.00 65.81 267 PRO A N 1
ATOM 2168 C CA . PRO A 1 267 ? 11.198 3.325 -33.190 1.00 65.81 267 PRO A CA 1
ATOM 2169 C C . PRO A 1 267 ? 11.222 2.255 -34.284 1.00 65.81 267 PRO A C 1
ATOM 2171 O O . PRO A 1 267 ? 10.184 1.866 -34.811 1.00 65.81 267 PRO A O 1
ATOM 2174 N N . LEU A 1 268 ? 12.409 1.713 -34.577 1.00 67.88 268 LEU A N 1
ATOM 2175 C CA . LEU A 1 268 ? 12.617 0.628 -35.530 1.00 67.88 268 LEU A CA 1
ATOM 2176 C C . LEU A 1 268 ? 11.880 -0.658 -35.134 1.00 67.88 268 LEU A C 1
ATOM 2178 O O . LEU A 1 268 ? 11.306 -1.305 -36.008 1.00 67.88 268 LEU A O 1
ATOM 2182 N N . ARG A 1 269 ? 11.838 -1.015 -33.841 1.00 69.94 269 ARG A N 1
ATOM 2183 C CA . ARG A 1 269 ? 11.133 -2.222 -33.364 1.00 69.94 269 ARG A CA 1
ATOM 2184 C C . ARG A 1 269 ? 9.624 -2.094 -33.538 1.00 69.94 269 ARG A C 1
ATOM 2186 O O . ARG A 1 269 ? 8.954 -3.079 -33.843 1.00 69.94 269 ARG A O 1
ATOM 2193 N N . VAL A 1 270 ? 9.103 -0.880 -33.371 1.00 72.12 270 VAL A N 1
ATOM 2194 C CA . VAL A 1 270 ? 7.686 -0.579 -33.589 1.00 72.12 270 VAL A CA 1
ATOM 2195 C C . VAL A 1 270 ? 7.382 -0.601 -35.085 1.00 72.12 270 VAL A C 1
ATOM 2197 O O . VAL A 1 270 ? 6.497 -1.338 -35.503 1.00 72.12 270 VAL A O 1
ATOM 2200 N N . ILE A 1 271 ? 8.162 0.121 -35.899 1.00 70.00 271 ILE A N 1
ATOM 2201 C CA . ILE A 1 271 ? 7.961 0.252 -37.352 1.00 70.00 271 ILE A CA 1
ATOM 2202 C C . ILE A 1 271 ? 8.051 -1.101 -38.070 1.00 70.00 271 ILE A C 1
ATOM 2204 O O . ILE A 1 271 ? 7.221 -1.380 -38.932 1.00 70.00 271 ILE A O 1
ATOM 2208 N N . GLN A 1 272 ? 9.006 -1.965 -37.705 1.00 71.44 272 GLN A N 1
ATOM 2209 C CA . GLN A 1 272 ? 9.159 -3.293 -38.319 1.00 71.44 272 GLN A CA 1
ATOM 2210 C C . GLN A 1 272 ? 7.963 -4.221 -38.073 1.00 71.44 272 GLN A C 1
ATOM 2212 O O . GLN A 1 272 ? 7.717 -5.121 -38.874 1.00 71.44 272 GLN A O 1
ATOM 2217 N N . LYS A 1 273 ? 7.223 -4.019 -36.977 1.00 70.00 273 LYS A N 1
ATOM 2218 C CA . LYS A 1 273 ? 6.064 -4.842 -36.615 1.00 70.00 273 LYS A CA 1
ATOM 2219 C C . LYS A 1 273 ? 4.735 -4.319 -37.177 1.00 70.00 273 LYS A C 1
ATOM 2221 O O . LYS A 1 273 ? 3.734 -5.016 -37.039 1.00 70.00 273 LYS A O 1
ATOM 2226 N N . ILE A 1 274 ? 4.696 -3.138 -37.805 1.00 69.38 274 ILE A N 1
ATOM 2227 C CA . ILE A 1 274 ? 3.459 -2.587 -38.384 1.00 69.38 274 ILE A CA 1
ATOM 2228 C C . ILE A 1 274 ? 3.116 -3.361 -39.670 1.00 69.38 274 ILE A C 1
ATOM 2230 O O . ILE A 1 274 ? 3.881 -3.300 -40.636 1.00 69.38 274 ILE A O 1
ATOM 2234 N N . PRO A 1 275 ? 1.968 -4.064 -39.741 1.00 66.12 275 PRO A N 1
ATOM 2235 C CA . PRO A 1 275 ? 1.548 -4.715 -40.973 1.00 66.12 275 PRO A CA 1
ATOM 2236 C C . PRO A 1 275 ? 1.193 -3.674 -42.042 1.00 66.12 275 PRO A C 1
ATOM 2238 O O . PRO A 1 275 ? 0.474 -2.705 -41.792 1.00 66.12 275 PRO A O 1
ATOM 2241 N N . SER A 1 276 ? 1.647 -3.914 -43.272 1.00 57.91 276 SER A N 1
ATOM 2242 C CA . SER A 1 276 ? 1.507 -3.021 -44.434 1.00 57.91 276 SER A CA 1
ATOM 2243 C C . SER A 1 276 ? 0.062 -2.778 -44.896 1.00 57.91 276 SER A C 1
ATOM 2245 O O . SER A 1 276 ? -0.175 -1.937 -45.758 1.00 57.91 276 SER A O 1
ATOM 2247 N N . THR A 1 277 ? -0.915 -3.478 -44.316 1.00 58.75 277 THR A N 1
ATOM 2248 C CA . THR A 1 277 ? -2.351 -3.345 -44.607 1.00 58.75 277 THR A CA 1
ATOM 2249 C C . THR A 1 277 ? -3.101 -2.436 -43.627 1.00 58.75 277 THR A C 1
ATOM 2251 O O . THR A 1 277 ? -4.297 -2.212 -43.809 1.00 58.75 277 THR A O 1
ATOM 2254 N N . MET A 1 278 ? -2.449 -1.923 -42.576 1.00 64.31 278 MET A N 1
ATOM 2255 C CA . MET A 1 278 ? -3.101 -1.108 -41.547 1.00 64.31 278 MET A CA 1
ATOM 2256 C C . MET A 1 278 ? -3.021 0.389 -41.879 1.00 64.31 278 MET A C 1
ATOM 2258 O O . MET A 1 278 ? -1.937 0.956 -41.995 1.00 64.31 278 MET A O 1
ATOM 2262 N N . SER A 1 279 ? -4.174 1.058 -41.992 1.00 58.75 279 SER A N 1
ATOM 2263 C CA . SER A 1 279 ? -4.224 2.522 -42.089 1.00 58.75 279 SER A CA 1
ATOM 2264 C C . SER A 1 279 ? -4.138 3.122 -40.685 1.00 58.75 279 SER A C 1
ATOM 2266 O O . SER A 1 279 ? -5.115 3.117 -39.937 1.00 58.75 279 SER A O 1
ATOM 2268 N N . VAL A 1 280 ? -2.950 3.597 -40.308 1.00 64.56 280 VAL A N 1
ATOM 2269 C CA . VAL A 1 280 ? -2.732 4.302 -39.039 1.00 64.56 280 VAL A CA 1
ATOM 2270 C C . VAL A 1 280 ? -2.930 5.807 -39.274 1.00 64.56 280 VAL A C 1
ATOM 2272 O O . VAL A 1 280 ? -2.130 6.427 -39.986 1.00 64.56 280 VAL A O 1
ATOM 2275 N N . PRO A 1 281 ? -3.979 6.430 -38.711 1.00 65.25 281 PRO A N 1
ATOM 2276 C CA . PRO A 1 281 ? -4.192 7.866 -38.843 1.00 65.25 281 PRO A CA 1
ATOM 2277 C C . PRO A 1 281 ? -3.063 8.634 -38.139 1.00 65.25 281 PRO A C 1
ATOM 2279 O O . PRO A 1 281 ? -2.684 8.310 -37.020 1.00 65.25 281 PRO A O 1
ATOM 2282 N N . GLY A 1 282 ? -2.506 9.655 -38.796 1.00 69.00 282 GLY A N 1
ATOM 2283 C CA . GLY A 1 282 ? -1.459 10.502 -38.206 1.00 69.00 282 GLY A CA 1
ATOM 2284 C C . GLY A 1 282 ? -0.040 9.916 -38.212 1.00 69.00 282 GLY A C 1
ATOM 2285 O O . GLY A 1 282 ? 0.884 10.603 -37.782 1.00 69.00 282 GLY A O 1
ATOM 2286 N N . LEU A 1 283 ? 0.170 8.718 -38.776 1.00 73.88 283 LEU A N 1
ATOM 2287 C CA . LEU A 1 283 ? 1.481 8.052 -38.828 1.00 73.88 283 LEU A CA 1
ATOM 2288 C C . LEU A 1 283 ? 2.582 8.930 -39.437 1.00 73.88 283 LEU A C 1
ATOM 2290 O O . LEU A 1 283 ? 3.695 8.967 -38.928 1.00 73.88 283 LEU A O 1
ATOM 2294 N N . ARG A 1 284 ? 2.271 9.672 -40.507 1.00 74.19 284 ARG A N 1
ATOM 2295 C CA . ARG A 1 284 ? 3.233 10.577 -41.153 1.00 74.19 284 ARG A CA 1
ATOM 2296 C C . ARG A 1 284 ? 3.770 11.628 -40.181 1.00 74.19 284 ARG A C 1
ATOM 2298 O O . ARG A 1 284 ? 4.970 11.866 -40.174 1.00 74.19 284 ARG A O 1
ATOM 2305 N N . ASN A 1 285 ? 2.895 12.253 -39.393 1.00 76.94 285 ASN A N 1
ATOM 2306 C CA . ASN A 1 285 ? 3.300 13.300 -38.454 1.00 76.94 285 ASN A CA 1
ATOM 2307 C C . ASN A 1 285 ? 4.126 12.695 -37.315 1.00 76.94 285 ASN A C 1
ATOM 2309 O O . ASN A 1 285 ? 5.213 13.187 -37.043 1.00 76.94 285 ASN A O 1
ATOM 2313 N N . ALA A 1 286 ? 3.681 11.562 -36.760 1.00 72.69 286 ALA A N 1
ATOM 2314 C CA . ALA A 1 286 ? 4.430 10.836 -35.737 1.00 72.69 286 ALA A CA 1
ATOM 2315 C C . ALA A 1 286 ? 5.829 10.407 -36.225 1.00 72.69 286 ALA A C 1
ATOM 2317 O O . ALA A 1 286 ? 6.804 10.549 -35.498 1.00 72.69 286 ALA A O 1
ATOM 2318 N N . LEU A 1 287 ? 5.963 9.947 -37.475 1.00 75.75 287 LEU A N 1
ATOM 2319 C CA . LEU A 1 287 ? 7.263 9.602 -38.062 1.00 75.75 287 LEU A CA 1
ATOM 2320 C C . LEU A 1 287 ? 8.165 10.824 -38.257 1.00 75.75 287 LEU A C 1
ATOM 2322 O O . LEU A 1 287 ? 9.364 10.730 -38.014 1.00 75.75 287 LEU A O 1
ATOM 2326 N N . VAL A 1 288 ? 7.616 11.963 -38.689 1.00 81.31 288 VAL A N 1
ATOM 2327 C CA . VAL A 1 288 ? 8.388 13.210 -38.813 1.00 81.31 288 VAL A CA 1
ATOM 2328 C C . VAL A 1 288 ? 8.901 13.662 -37.447 1.00 81.31 288 VAL A C 1
ATOM 2330 O O . VAL A 1 288 ? 10.066 14.040 -37.342 1.00 81.31 288 VAL A O 1
ATOM 2333 N N . ASP A 1 289 ? 8.072 13.578 -36.408 1.00 78.56 289 ASP A N 1
ATOM 2334 C CA . ASP A 1 289 ? 8.468 13.935 -35.044 1.00 78.56 289 ASP A CA 1
ATOM 2335 C C . ASP A 1 289 ? 9.549 12.987 -34.507 1.00 78.56 289 ASP A C 1
ATOM 2337 O O . ASP A 1 289 ? 10.558 13.440 -33.971 1.00 78.56 289 ASP A O 1
ATOM 2341 N N . VAL A 1 290 ? 9.406 11.676 -34.730 1.00 77.44 290 VAL A N 1
ATOM 2342 C CA . VAL A 1 290 ? 10.427 10.679 -34.368 1.00 77.44 290 VAL A CA 1
ATOM 2343 C C . VAL A 1 290 ? 11.750 10.944 -35.087 1.00 77.44 290 VAL A C 1
ATOM 2345 O O . VAL A 1 290 ? 12.803 10.888 -34.459 1.00 77.44 290 VAL A O 1
ATOM 2348 N N . LEU A 1 291 ? 11.718 11.249 -36.387 1.00 79.50 291 LEU A N 1
ATOM 2349 C CA . LEU A 1 291 ? 12.928 11.538 -37.159 1.00 79.50 291 LEU A CA 1
ATOM 2350 C C . LEU A 1 291 ? 13.627 12.807 -36.664 1.00 79.50 291 LEU A C 1
ATOM 2352 O O . LEU A 1 291 ? 14.844 12.793 -36.514 1.00 79.50 291 LEU A O 1
ATOM 2356 N N . ARG A 1 292 ? 12.871 13.866 -36.350 1.00 81.88 292 ARG A N 1
ATOM 2357 C CA . ARG A 1 292 ? 13.419 15.101 -35.763 1.00 81.88 292 ARG A CA 1
ATOM 2358 C C . ARG A 1 292 ? 14.035 14.861 -34.388 1.00 81.88 292 ARG A C 1
ATOM 2360 O O . ARG A 1 292 ? 15.116 15.365 -34.107 1.00 81.88 292 ARG A O 1
ATOM 2367 N N . ASN A 1 293 ? 13.375 14.067 -33.546 1.00 79.44 293 ASN A N 1
ATOM 2368 C CA . ASN A 1 293 ? 13.910 13.704 -32.234 1.00 79.44 293 ASN A CA 1
ATOM 2369 C C . ASN A 1 293 ? 15.191 12.871 -32.371 1.00 79.44 293 ASN A C 1
ATOM 2371 O O . ASN A 1 293 ? 16.151 13.096 -31.639 1.00 79.44 293 ASN A O 1
ATOM 2375 N N . TYR A 1 294 ? 15.237 11.944 -33.331 1.00 79.88 294 TYR A N 1
ATOM 2376 C CA . TYR A 1 294 ? 16.430 11.145 -33.600 1.00 79.88 294 TYR A CA 1
ATOM 2377 C C . TYR A 1 294 ? 17.587 11.993 -34.144 1.00 79.88 294 TYR A C 1
ATOM 2379 O O . TYR A 1 294 ? 18.720 11.825 -33.704 1.00 79.88 294 TYR A O 1
ATOM 2387 N N . GLU A 1 295 ? 17.310 12.932 -35.052 1.00 85.19 295 GLU A N 1
ATOM 2388 C CA . GLU A 1 295 ? 18.291 13.904 -35.551 1.00 85.19 295 GLU A CA 1
ATOM 2389 C C . GLU A 1 295 ? 18.898 14.710 -34.394 1.00 85.19 295 GLU A C 1
ATOM 2391 O O . GLU A 1 295 ? 20.116 14.697 -34.215 1.00 85.19 295 GLU A O 1
ATOM 2396 N N . ALA A 1 296 ? 18.058 15.282 -33.525 1.00 84.75 296 ALA A N 1
ATOM 2397 C CA . ALA A 1 296 ? 18.511 15.988 -32.329 1.00 84.75 296 ALA A CA 1
ATOM 2398 C C . ALA A 1 296 ? 19.330 15.086 -31.384 1.00 84.75 296 ALA A C 1
ATOM 2400 O O . ALA A 1 296 ? 20.349 15.511 -30.840 1.00 84.75 296 ALA A O 1
ATOM 2401 N N . HIS A 1 297 ? 18.933 13.821 -31.201 1.00 81.88 297 HIS A N 1
ATOM 2402 C CA . HIS A 1 297 ? 19.699 12.859 -30.405 1.00 81.88 297 HIS A CA 1
ATOM 2403 C C . HIS A 1 297 ? 21.087 12.578 -30.993 1.00 81.88 297 HIS A C 1
ATOM 2405 O O . HIS A 1 297 ? 22.061 12.510 -30.241 1.00 81.88 297 HIS A O 1
ATOM 2411 N N . VAL A 1 298 ? 21.201 12.429 -32.314 1.00 85.81 298 VAL A N 1
ATOM 2412 C CA . VAL A 1 298 ? 22.487 12.209 -32.990 1.00 85.81 298 VAL A CA 1
ATOM 2413 C C . VAL A 1 298 ? 23.382 13.441 -32.865 1.00 85.81 298 VAL A C 1
ATOM 2415 O O . VAL A 1 298 ? 24.562 13.292 -32.547 1.00 85.81 298 VAL A O 1
ATOM 2418 N N . GLU A 1 299 ? 22.838 14.645 -33.047 1.00 90.44 299 GLU A N 1
ATOM 2419 C CA . GLU A 1 299 ? 23.576 15.899 -32.855 1.00 90.44 299 GLU A CA 1
ATOM 2420 C C . GLU A 1 299 ? 24.097 16.039 -31.419 1.00 90.44 299 GLU A C 1
ATOM 2422 O O . GLU A 1 299 ? 25.274 16.339 -31.209 1.00 90.44 299 GLU A O 1
ATOM 2427 N N . LEU A 1 300 ? 23.260 15.741 -30.418 1.00 89.50 300 LEU A N 1
ATOM 2428 C CA . LEU A 1 300 ? 23.668 15.744 -29.012 1.00 89.50 300 LEU A CA 1
ATOM 2429 C C . LEU A 1 300 ? 24.774 14.721 -28.736 1.00 89.50 300 LEU A C 1
ATOM 2431 O O . LEU A 1 300 ? 25.769 15.048 -28.089 1.00 89.50 300 LEU A O 1
ATOM 2435 N N . GLN A 1 301 ? 24.646 13.494 -29.248 1.00 87.00 301 GLN A N 1
ATOM 2436 C CA . GLN A 1 301 ? 25.683 12.473 -29.089 1.00 87.00 301 GLN A CA 1
ATOM 2437 C C . GLN A 1 301 ? 27.003 12.887 -29.748 1.00 87.00 301 GLN A C 1
ATOM 2439 O O . GLN A 1 301 ? 28.071 12.653 -29.175 1.00 87.00 301 GLN A O 1
ATOM 2444 N N . GLN A 1 302 ? 26.952 13.516 -30.924 1.00 92.06 302 GLN A N 1
ATOM 2445 C CA . GLN A 1 302 ? 28.137 14.059 -31.588 1.00 92.06 302 GLN A CA 1
ATOM 2446 C C . GLN A 1 302 ? 28.775 15.172 -30.754 1.00 92.06 302 GLN A C 1
ATOM 2448 O O . GLN A 1 302 ? 29.973 15.097 -30.483 1.00 92.06 302 GLN A O 1
ATOM 2453 N N . GLY A 1 303 ? 27.986 16.127 -30.254 1.00 92.75 303 GLY A N 1
ATOM 2454 C CA . GLY A 1 303 ? 28.465 17.198 -29.377 1.00 92.75 303 GLY A CA 1
ATOM 2455 C C . GLY A 1 303 ? 29.114 16.674 -28.092 1.00 92.75 303 GLY A C 1
ATOM 2456 O O . GLY A 1 303 ? 30.235 17.060 -27.757 1.00 92.75 303 GLY A O 1
ATOM 2457 N N . CYS A 1 304 ? 28.475 15.722 -27.403 1.00 92.06 304 CYS A N 1
ATOM 2458 C CA . CYS A 1 304 ? 29.049 15.073 -26.221 1.00 92.06 304 CYS A CA 1
ATOM 2459 C C . CYS A 1 304 ? 30.352 14.331 -26.553 1.00 92.06 304 CYS A C 1
ATOM 2461 O O . CYS A 1 304 ? 31.325 14.400 -25.796 1.00 92.06 304 CYS A O 1
ATOM 2463 N N . ARG A 1 305 ? 30.413 13.640 -27.696 1.00 93.00 305 ARG A N 1
ATOM 2464 C CA . ARG A 1 305 ? 31.618 12.928 -28.141 1.00 93.00 305 ARG A CA 1
ATOM 2465 C C . ARG A 1 305 ? 32.757 13.887 -28.479 1.00 93.00 305 ARG A C 1
ATOM 2467 O O . ARG A 1 305 ? 33.913 13.594 -28.185 1.00 93.00 305 ARG A O 1
ATOM 2474 N N . GLU A 1 306 ? 32.458 15.018 -29.101 1.00 95.06 306 GLU A N 1
ATOM 2475 C CA . GLU A 1 306 ? 33.453 16.038 -29.415 1.00 95.06 306 GLU A CA 1
ATOM 2476 C C . GLU A 1 306 ? 33.976 16.734 -28.162 1.00 95.06 306 GLU A C 1
ATOM 2478 O O . GLU A 1 306 ? 35.194 16.866 -28.036 1.00 95.06 306 GLU A O 1
ATOM 2483 N N . SER A 1 307 ? 33.097 17.082 -27.215 1.00 94.94 307 SER A N 1
ATOM 2484 C CA . SER A 1 307 ? 33.481 17.656 -25.919 1.00 94.94 307 SER A CA 1
ATOM 2485 C C . SER A 1 307 ? 34.367 16.697 -25.132 1.00 94.94 307 SER A C 1
ATOM 2487 O O . SER A 1 307 ? 35.489 17.047 -24.791 1.00 94.94 307 SER A O 1
ATOM 2489 N N . THR A 1 308 ? 33.928 15.450 -24.940 1.00 93.38 308 THR A N 1
ATOM 2490 C CA . THR A 1 308 ? 34.717 14.439 -24.211 1.00 93.38 308 THR A CA 1
ATOM 2491 C C . THR A 1 308 ? 36.056 14.161 -24.889 1.00 93.38 308 THR A C 1
ATOM 2493 O O . THR A 1 308 ? 37.077 14.022 -24.219 1.00 93.38 308 THR A O 1
ATOM 2496 N N . ARG A 1 309 ? 36.102 14.132 -26.227 1.00 95.31 309 ARG A N 1
ATOM 2497 C CA . ARG A 1 309 ? 37.364 14.025 -26.973 1.00 95.31 309 ARG A CA 1
ATOM 2498 C C . ARG A 1 309 ? 38.257 15.253 -26.767 1.00 95.31 309 ARG A C 1
ATOM 2500 O O . ARG A 1 309 ? 39.476 15.095 -26.695 1.00 95.31 309 ARG A O 1
ATOM 2507 N N . GLY A 1 310 ? 37.674 16.448 -26.702 1.00 95.00 310 GLY A N 1
ATOM 2508 C CA . GLY A 1 310 ? 38.366 17.691 -26.366 1.00 95.00 310 GLY A CA 1
ATOM 2509 C C . GLY A 1 310 ? 38.992 17.628 -24.975 1.00 95.00 310 GLY A C 1
ATOM 2510 O O . GLY A 1 310 ? 40.204 17.804 -24.855 1.00 95.00 310 GLY A O 1
ATOM 2511 N N . ASP A 1 311 ? 38.201 17.254 -23.970 1.00 95.38 311 ASP A N 1
ATOM 2512 C CA . ASP A 1 311 ? 38.626 17.137 -22.572 1.00 95.38 311 ASP A CA 1
ATOM 2513 C C . ASP A 1 311 ? 39.748 16.103 -22.412 1.00 95.38 311 ASP A C 1
ATOM 2515 O O . ASP A 1 311 ? 40.779 16.377 -21.799 1.00 95.38 311 ASP A O 1
ATOM 2519 N N . VAL A 1 312 ? 39.605 14.923 -23.031 1.00 94.38 312 VAL A N 1
ATOM 2520 C CA . VAL A 1 312 ? 40.648 13.882 -23.025 1.00 94.38 312 VAL A CA 1
ATOM 2521 C C . VAL A 1 312 ? 41.944 14.402 -23.644 1.00 94.38 312 VAL A C 1
ATOM 2523 O O . VAL A 1 312 ? 43.029 14.130 -23.128 1.00 94.38 312 VAL A O 1
ATOM 2526 N N . ARG A 1 313 ? 41.860 15.165 -24.739 1.00 95.50 313 ARG A N 1
ATOM 2527 C CA . ARG A 1 313 ? 43.040 15.748 -25.385 1.00 95.50 313 ARG A CA 1
ATOM 2528 C C . ARG A 1 313 ? 43.704 16.796 -24.495 1.00 95.50 313 ARG A C 1
ATOM 2530 O O . ARG A 1 313 ? 44.930 16.812 -24.414 1.00 95.50 313 ARG A O 1
ATOM 2537 N N . GLU A 1 314 ? 42.930 17.658 -23.846 1.00 94.69 314 GLU A N 1
ATOM 2538 C CA . GLU A 1 314 ? 43.454 18.678 -22.936 1.00 94.69 314 GLU A CA 1
ATOM 2539 C C . GLU A 1 314 ? 44.134 18.045 -21.717 1.00 94.69 314 GLU A C 1
ATOM 2541 O O . GLU A 1 314 ? 45.293 18.352 -21.427 1.00 94.69 314 GLU A O 1
ATOM 2546 N N . LEU A 1 315 ? 43.468 17.084 -21.071 1.00 94.00 315 LEU A N 1
ATOM 2547 C CA . LEU A 1 315 ? 44.021 16.329 -19.948 1.00 94.00 315 LEU A CA 1
ATOM 2548 C C . LEU A 1 315 ? 45.304 15.588 -20.338 1.00 94.00 315 LEU A C 1
ATOM 2550 O O . LEU A 1 315 ? 46.278 15.613 -19.585 1.00 94.00 315 LEU A O 1
ATOM 2554 N N . LEU A 1 316 ? 45.350 14.987 -21.531 1.00 93.88 316 LEU A N 1
ATOM 2555 C CA . LEU A 1 316 ? 46.553 14.335 -22.046 1.00 93.88 316 LEU A CA 1
ATOM 2556 C C . LEU A 1 316 ? 47.704 15.333 -22.243 1.00 93.88 316 LEU A C 1
ATOM 2558 O O . LEU A 1 316 ? 48.843 15.038 -21.886 1.00 93.88 316 LEU A O 1
ATOM 2562 N N . VAL A 1 317 ? 47.429 16.526 -22.780 1.00 93.56 317 VAL A N 1
ATOM 2563 C CA . VAL A 1 317 ? 48.446 17.579 -22.940 1.00 93.56 317 VAL A CA 1
ATOM 2564 C C . VAL A 1 317 ? 48.970 18.045 -21.582 1.00 93.56 317 VAL A C 1
ATOM 2566 O O . VAL A 1 317 ? 50.181 18.215 -21.427 1.00 93.56 317 VAL A O 1
ATOM 2569 N N . ILE A 1 318 ? 48.090 18.231 -20.594 1.00 92.31 318 ILE A N 1
ATOM 2570 C CA . ILE A 1 318 ? 48.481 18.589 -19.225 1.00 92.31 318 ILE A CA 1
ATOM 2571 C C . ILE A 1 318 ? 49.360 17.488 -18.622 1.00 92.31 318 ILE A C 1
ATOM 2573 O O . ILE A 1 318 ? 50.434 17.797 -18.108 1.00 92.31 318 ILE A O 1
ATOM 2577 N N . TYR A 1 319 ? 48.956 16.220 -18.742 1.00 90.69 319 TYR A N 1
ATOM 2578 C CA . TYR A 1 319 ? 49.714 15.068 -18.247 1.00 90.69 319 TYR A CA 1
ATOM 2579 C C . TYR A 1 319 ? 51.116 14.975 -18.867 1.00 90.69 319 TYR A C 1
ATOM 2581 O O . TYR A 1 319 ? 52.110 14.831 -18.159 1.00 90.69 319 TYR A O 1
ATOM 2589 N N . LEU A 1 320 ? 51.230 15.119 -20.190 1.00 90.50 320 LEU A N 1
ATOM 2590 C CA . LEU A 1 320 ? 52.529 15.082 -20.865 1.00 90.50 320 LEU A CA 1
ATOM 2591 C C . LEU A 1 320 ? 53.429 16.254 -20.444 1.00 90.50 320 LEU A C 1
ATOM 2593 O O . LEU A 1 320 ? 54.637 16.080 -20.294 1.00 90.50 320 LEU A O 1
ATOM 2597 N N . ARG A 1 321 ? 52.860 17.446 -20.212 1.00 86.44 321 ARG A N 1
ATOM 2598 C CA . ARG A 1 321 ? 53.614 18.609 -19.712 1.00 86.44 321 ARG A CA 1
ATOM 2599 C C . ARG A 1 321 ? 54.104 18.407 -18.282 1.00 86.44 321 ARG A C 1
ATOM 2601 O O . ARG A 1 321 ? 55.258 18.716 -18.000 1.00 86.44 321 ARG A O 1
ATOM 2608 N N . THR A 1 322 ? 53.268 17.891 -17.384 1.00 84.19 322 THR A N 1
ATOM 2609 C CA . THR A 1 322 ? 53.684 17.613 -16.000 1.00 84.19 322 THR A CA 1
ATOM 2610 C C . THR A 1 322 ? 54.728 16.503 -15.944 1.00 84.19 322 THR A C 1
ATOM 2612 O O . THR A 1 322 ? 55.686 16.623 -15.185 1.00 84.19 322 THR A O 1
ATOM 2615 N N . GLN A 1 323 ? 54.620 15.480 -16.797 1.00 79.38 323 GLN A N 1
ATOM 2616 C CA . GLN A 1 323 ? 55.642 14.443 -16.934 1.00 79.38 323 GLN A CA 1
ATOM 2617 C C . GLN A 1 323 ? 56.961 14.993 -17.503 1.00 79.38 323 GLN A C 1
ATOM 2619 O O . GLN A 1 323 ? 58.027 14.619 -17.025 1.00 79.38 323 GLN A O 1
ATOM 2624 N N . ALA A 1 324 ? 56.921 15.911 -18.474 1.00 77.50 324 ALA A N 1
ATOM 2625 C CA . ALA A 1 324 ? 58.125 16.557 -19.008 1.00 77.50 324 ALA A CA 1
ATOM 2626 C C . ALA A 1 324 ? 58.834 17.461 -17.979 1.00 77.50 324 ALA A C 1
ATOM 2628 O O . ALA A 1 324 ? 60.047 17.647 -18.050 1.00 77.50 324 ALA A O 1
ATOM 2629 N N . LEU A 1 325 ? 58.086 18.008 -17.016 1.00 74.44 325 LEU A N 1
ATOM 2630 C CA . LEU A 1 325 ? 58.616 18.768 -15.878 1.00 74.44 325 LEU A CA 1
ATOM 2631 C C . LEU A 1 325 ? 59.001 17.872 -14.688 1.00 74.44 325 LEU A C 1
ATOM 2633 O O . LEU A 1 325 ? 59.553 18.367 -13.703 1.00 74.44 325 LEU A O 1
ATOM 2637 N N . ALA A 1 326 ? 58.717 16.568 -14.752 1.00 69.00 326 ALA A N 1
ATOM 2638 C CA . ALA A 1 326 ? 59.052 15.641 -13.687 1.00 69.00 326 ALA A CA 1
ATOM 2639 C C . ALA A 1 326 ? 60.567 15.417 -13.658 1.00 69.00 326 ALA A C 1
ATOM 2641 O O . ALA A 1 326 ? 61.166 14.855 -14.574 1.00 69.00 326 ALA A O 1
ATOM 2642 N N . ILE A 1 327 ? 61.197 15.849 -12.570 1.00 68.19 327 ILE A N 1
ATOM 2643 C CA . ILE A 1 327 ? 62.610 15.581 -12.333 1.00 68.19 327 ILE A CA 1
ATOM 2644 C C . ILE A 1 327 ? 62.714 14.140 -11.822 1.00 68.19 327 ILE A C 1
ATOM 2646 O O . ILE A 1 327 ? 62.096 13.817 -10.802 1.00 68.19 327 ILE A O 1
ATOM 2650 N N . PRO A 1 328 ? 63.488 13.256 -12.477 1.00 62.78 328 PRO A N 1
ATOM 2651 C CA . PRO A 1 328 ? 63.729 11.927 -11.948 1.00 62.78 328 PRO A CA 1
ATOM 2652 C C . PRO A 1 328 ? 64.522 12.065 -10.648 1.00 62.78 328 PRO A C 1
ATOM 2654 O O . PRO A 1 328 ? 65.724 12.333 -10.649 1.00 62.78 328 PRO A O 1
ATOM 2657 N N . VAL A 1 329 ? 63.846 11.879 -9.515 1.00 61.41 329 VAL A N 1
ATOM 2658 C CA . VAL A 1 329 ? 64.513 11.779 -8.220 1.00 61.41 329 VAL A CA 1
ATOM 2659 C C . VAL A 1 329 ? 65.194 10.416 -8.179 1.00 61.41 329 VAL A C 1
ATOM 2661 O O . VAL A 1 329 ? 64.608 9.417 -7.768 1.00 61.41 329 VAL A O 1
ATOM 2664 N N . ALA A 1 330 ? 66.447 10.356 -8.630 1.00 59.62 330 ALA A N 1
ATOM 2665 C CA . ALA A 1 330 ? 67.325 9.244 -8.305 1.00 59.62 330 ALA A CA 1
ATOM 2666 C C . ALA A 1 330 ? 67.650 9.343 -6.809 1.00 59.62 330 ALA A C 1
ATOM 2668 O O . ALA A 1 330 ? 68.667 9.911 -6.411 1.00 59.62 330 ALA A O 1
ATOM 2669 N N . ALA A 1 331 ? 66.752 8.829 -5.970 1.00 57.91 331 ALA A N 1
ATOM 2670 C CA . ALA A 1 331 ? 66.972 8.720 -4.539 1.00 57.91 331 ALA A CA 1
ATOM 2671 C C . ALA A 1 331 ? 68.089 7.693 -4.296 1.00 57.91 331 ALA A C 1
ATOM 2673 O O . ALA A 1 331 ? 67.848 6.503 -4.109 1.00 57.91 331 ALA A O 1
ATOM 2674 N N . ARG A 1 332 ? 69.349 8.141 -4.332 1.00 56.47 332 ARG A N 1
ATOM 2675 C CA . ARG A 1 332 ? 70.453 7.387 -3.737 1.00 56.47 332 ARG A CA 1
ATOM 2676 C C . ARG A 1 332 ? 70.356 7.571 -2.232 1.00 56.47 332 ARG A C 1
ATOM 2678 O O . ARG A 1 332 ? 70.649 8.646 -1.718 1.00 56.47 332 ARG A O 1
ATOM 2685 N N . CYS A 1 333 ? 69.957 6.518 -1.530 1.00 54.94 333 CYS A N 1
ATOM 2686 C CA . CYS A 1 333 ? 70.026 6.497 -0.076 1.00 54.94 333 CYS A CA 1
ATOM 2687 C C . CYS A 1 333 ? 71.499 6.592 0.361 1.00 54.94 333 CYS A C 1
ATOM 2689 O O . CYS A 1 333 ? 72.329 5.761 -0.027 1.00 54.94 333 CYS A O 1
ATOM 2691 N N . SER A 1 334 ? 71.829 7.611 1.160 1.00 59.72 334 SER A N 1
ATOM 2692 C CA . SER A 1 334 ? 73.192 7.903 1.626 1.00 59.72 334 SER A CA 1
ATOM 2693 C C . SER A 1 334 ? 73.783 6.810 2.526 1.00 59.72 334 SER A C 1
ATOM 2695 O O . SER A 1 334 ? 75.003 6.745 2.657 1.00 59.72 334 SER A O 1
ATOM 2697 N N . SER A 1 335 ? 72.961 5.907 3.072 1.00 53.44 335 SER A N 1
ATOM 2698 C CA . SER A 1 335 ? 73.422 4.789 3.908 1.00 53.44 335 SER A CA 1
ATOM 2699 C C . SER A 1 335 ? 73.658 3.473 3.158 1.00 53.44 335 SER A C 1
ATOM 2701 O O . SER A 1 335 ? 74.447 2.664 3.634 1.00 53.44 335 SER A O 1
ATOM 2703 N N . CYS A 1 336 ? 73.031 3.225 2.000 1.00 64.75 336 CYS A N 1
ATOM 2704 C CA . CYS A 1 336 ? 73.129 1.916 1.324 1.00 64.75 336 CYS A CA 1
ATOM 2705 C C . CYS A 1 336 ? 73.508 1.957 -0.169 1.00 64.75 336 CYS A C 1
ATOM 2707 O O . CYS A 1 336 ? 73.634 0.899 -0.781 1.00 64.75 336 CYS A O 1
ATOM 2709 N N . ARG A 1 337 ? 73.737 3.142 -0.766 1.00 54.12 337 ARG A N 1
ATOM 2710 C CA . ARG A 1 337 ? 74.180 3.357 -2.172 1.00 54.12 337 ARG A CA 1
ATOM 2711 C C . ARG A 1 337 ? 73.335 2.697 -3.277 1.00 54.12 337 ARG A C 1
ATOM 2713 O O . ARG A 1 337 ? 73.689 2.814 -4.450 1.00 54.12 337 ARG A O 1
ATOM 2720 N N . TRP A 1 338 ? 72.214 2.065 -2.953 1.00 53.47 338 TRP A N 1
ATOM 2721 C CA . TRP A 1 338 ? 71.319 1.469 -3.940 1.00 53.47 338 TRP A CA 1
ATOM 2722 C C . TRP A 1 338 ? 70.462 2.542 -4.622 1.00 53.47 338 TRP A C 1
ATOM 2724 O O . TRP A 1 338 ? 69.942 3.445 -3.966 1.00 53.47 338 TRP A O 1
ATOM 2734 N N . VAL A 1 339 ? 70.348 2.458 -5.950 1.00 55.22 339 VAL A N 1
ATOM 2735 C CA . VAL A 1 339 ? 69.510 3.344 -6.772 1.00 55.22 339 VAL A CA 1
ATOM 2736 C C . VAL A 1 339 ? 68.167 2.650 -6.970 1.00 55.22 339 VAL A C 1
ATOM 2738 O O . VAL A 1 339 ? 68.115 1.614 -7.632 1.00 55.22 339 VAL A O 1
ATOM 2741 N N . SER A 1 340 ? 67.077 3.207 -6.439 1.00 52.59 340 SER A N 1
ATOM 2742 C CA . SER A 1 340 ? 65.743 2.784 -6.866 1.00 52.59 340 SER A CA 1
ATOM 2743 C C . SER A 1 340 ? 65.520 3.272 -8.301 1.00 52.59 340 SER A C 1
ATOM 2745 O O . SER A 1 340 ? 65.484 4.471 -8.576 1.00 52.59 340 SER A O 1
ATOM 2747 N N . LYS A 1 341 ? 65.418 2.342 -9.256 1.00 48.78 341 LYS A N 1
ATOM 2748 C CA . LYS A 1 341 ? 64.921 2.668 -10.596 1.00 48.78 341 LYS A CA 1
ATOM 2749 C C . LYS A 1 341 ? 63.432 2.982 -10.465 1.00 48.78 341 LYS A C 1
ATOM 2751 O O . LYS A 1 341 ? 62.647 2.078 -10.195 1.00 48.78 341 LYS A O 1
ATOM 2756 N N . ASN A 1 342 ? 63.053 4.243 -10.661 1.00 46.09 342 ASN A N 1
ATOM 2757 C CA . ASN A 1 342 ? 61.655 4.589 -10.891 1.00 46.09 342 ASN A CA 1
ATOM 2758 C C . ASN A 1 342 ? 61.185 3.881 -12.166 1.00 46.09 342 ASN A C 1
ATOM 2760 O O . ASN A 1 342 ? 61.710 4.121 -13.254 1.00 46.09 342 ASN A O 1
ATOM 2764 N N . ILE A 1 343 ? 60.212 2.987 -12.011 1.00 48.31 343 ILE A N 1
ATOM 2765 C CA . ILE A 1 343 ? 59.457 2.402 -13.114 1.00 48.31 343 ILE A CA 1
ATOM 2766 C C . ILE A 1 343 ? 58.471 3.478 -13.561 1.00 48.31 343 ILE A C 1
ATOM 2768 O O . ILE A 1 343 ? 57.387 3.631 -13.012 1.00 48.31 343 ILE A O 1
ATOM 2772 N N . SER A 1 344 ? 58.892 4.272 -14.534 1.00 49.12 344 SER A N 1
ATOM 2773 C CA . SER A 1 344 ? 57.999 5.096 -15.339 1.00 49.12 344 SER A CA 1
ATOM 2774 C C . SER A 1 344 ? 58.421 4.947 -16.796 1.00 49.12 344 SER A C 1
ATOM 2776 O O . SER A 1 344 ? 59.179 5.761 -17.318 1.00 49.12 344 SER A O 1
ATOM 2778 N N . SER A 1 345 ? 58.032 3.834 -17.418 1.00 40.53 345 SER A N 1
ATOM 2779 C CA . SER A 1 345 ? 57.910 3.692 -18.878 1.00 40.53 345 SER A CA 1
ATOM 2780 C C . SER A 1 345 ? 57.375 2.307 -19.233 1.00 40.53 345 SER A C 1
ATOM 2782 O O . SER A 1 345 ? 58.127 1.340 -19.327 1.00 40.53 345 SER A O 1
ATOM 2784 N N . SER A 1 346 ? 56.064 2.245 -19.440 1.00 35.03 346 SER A N 1
ATOM 2785 C CA . SER A 1 346 ? 55.398 1.331 -20.372 1.00 35.03 346 SER A CA 1
ATOM 2786 C C . SER A 1 346 ? 53.969 1.806 -20.547 1.00 35.03 346 SER A C 1
ATOM 2788 O O . SER A 1 346 ? 53.270 1.832 -19.507 1.00 35.03 346 SER A O 1
#

Sequence (346 aa):
LLVARVGSYWCSLYVVLYHNVHTGGWLIGLILRRIQEVLSSSSQSDVLSHKEELRLYHALAHLYVHERKFDSAIKIYTNLGDQQVFAVIDKYQLFDHVKEQISELMLINSDRTLRLLLDNEDSVPAALVMTTMARQPKVQMAYLTKLLSKNEGAEFADQAVRLYAEYDRKKLMPFLRKNESYQINRALEVCRQKNFVEEMILLLGKSGNHADALDLMIRKYNQLDKAVEYCQEHDDPDLWTRLIDEVMKTPTHVAQLLHHAGSNVDPLRVIQKIPSTMSVPGLRNALVDVLRNYEAHVELQQGCRESTRGDVRELLVIYLRTQALAIPVAARCSSCRWVSKNISSS

InterPro domains:
  IPR000547 Clathrin, heavy chain/VPS, 7-fold repeat [PS50236] (114-256)
  IPR000547 Clathrin, heavy chain/VPS, 7-fold repeat [SM00299] (117-256)
  IPR011990 Tetratricopeptide-like helical domain superfamily [G3DSA:1.25.40.10] (52-302)
  IPR016024 Armadillo-type fold [SSF48371] (170-322)
  IPR045111 Vacuolar protein sorting-associated protein Vps41/Vps8 [PTHR12616] (41-337)

Radius of gyration: 39.79 Å; chains: 1; bounding box: 119×33×117 Å

pLDDT: mean 72.48, std 12.91, range [31.95, 95.5]

Secondary structure (DSSP, 8-state):
--HHHHHHHHHHHHHHHHHHHHHHHHHHHHHHHHHHHHHHTTTS-HHHHHHHHHHHHHHHHHHHHHTT-HHHHHHHHHHHT-SHHHHHHHHHT-HHHHTTTHHHHHHH-HHHHHHHHHH-TTTS-HHHHHHHGGG-HHHHHHHHHHHHHTT--GGGHHHHHHHHHHH-HHHHHHHHHH---S-HHHHHHHHHHHT-HHHHHHHHHHHT-HHHHHHHHHHHH--HHHHHHHHHHH--HHHHHHHHHHHTT-HHHHHHHHHHHHHHS-HHHHHHHS-TT---TTHHHHHHHHHHHHHHHHHHHHHHHHHHHHHHHHHHHHHHHHHHT------B-TTT--B-------